Protein AF-A0A929IPX8-F1 (afdb_monomer)

Foldseek 3Di:
DDDDDPPDPPDPDDDDDDDDDPPPPPPDPDPDDPPVVVVVVVVVVVVVVVVVVVVVCVVPVDDDDPPPPDDPDDDPVNVVVVVVVVVVVVVVVVVVVVVVVVVVVVVVVVVVVVVVVVVVVVVVVLVVLQVVCVVVVHPPVPSDDDPDDPDDDDDDPPDPDDDPPPQPDFDPDDLVSLLVVLVVCVVVVVLSNSLSSLVVSCVVCVPDPCNVVSLVSNLVSCVVVVVNVVND

Structure (mmCIF, N/CA/C/O backbone):
data_AF-A0A929IPX8-F1
#
_entry.id   AF-A0A929IPX8-F1
#
loop_
_atom_site.group_PDB
_atom_site.id
_atom_site.type_symbol
_atom_site.label_atom_id
_atom_site.label_alt_id
_atom_site.label_comp_id
_atom_site.label_asym_id
_atom_site.label_entity_id
_atom_site.label_seq_id
_atom_site.pdbx_PDB_ins_code
_atom_site.Cartn_x
_atom_site.Cartn_y
_atom_site.Cartn_z
_atom_site.occupancy
_atom_site.B_iso_or_equiv
_atom_site.auth_seq_id
_atom_site.auth_comp_id
_atom_site.auth_asym_id
_atom_site.auth_atom_id
_atom_site.pdbx_PDB_model_num
ATOM 1 N N . MET A 1 1 ? -12.817 82.452 -45.393 1.00 44.03 1 MET A N 1
ATOM 2 C CA . MET A 1 1 ? -11.566 82.842 -44.709 1.00 44.03 1 MET A CA 1
ATOM 3 C C . MET A 1 1 ? -11.871 83.035 -43.237 1.00 44.03 1 MET A C 1
ATOM 5 O O . MET A 1 1 ? -12.809 83.765 -42.960 1.00 44.03 1 MET A O 1
ATOM 9 N N . ALA A 1 2 ? -11.134 82.382 -42.338 1.00 41.66 2 ALA A N 1
ATOM 10 C CA . ALA A 1 2 ? -10.665 82.928 -41.055 1.00 41.66 2 ALA A CA 1
ATOM 11 C C . ALA A 1 2 ? -10.245 81.761 -40.158 1.00 41.66 2 ALA A C 1
ATOM 13 O O . ALA A 1 2 ? -11.050 80.965 -39.687 1.00 41.66 2 ALA A O 1
ATOM 14 N N . GLN A 1 3 ? -8.935 81.656 -40.014 1.00 48.66 3 GLN A N 1
ATOM 15 C CA . GLN A 1 3 ? -8.186 80.557 -39.452 1.00 48.66 3 GLN A CA 1
ATOM 16 C C . GLN A 1 3 ? -7.651 80.951 -38.076 1.00 48.66 3 GLN A C 1
ATOM 18 O O . GLN A 1 3 ? -7.259 82.092 -37.854 1.00 48.66 3 GLN A O 1
ATOM 23 N N . SER A 1 4 ? -7.530 79.932 -37.227 1.00 52.03 4 SER A N 1
ATOM 24 C CA . SER A 1 4 ? -6.672 79.837 -36.041 1.00 52.03 4 SER A CA 1
ATOM 25 C C . SER A 1 4 ? -7.035 80.672 -34.815 1.00 52.03 4 SER A C 1
ATOM 27 O O . SER A 1 4 ? -7.139 81.888 -34.884 1.00 52.03 4 SER A O 1
ATOM 29 N N . ARG A 1 5 ? -7.110 79.994 -33.660 1.00 54.50 5 ARG A N 1
ATOM 30 C CA . ARG A 1 5 ? -6.759 80.538 -32.334 1.00 54.50 5 ARG A CA 1
ATOM 31 C C . ARG A 1 5 ? -6.611 79.424 -31.280 1.00 54.50 5 ARG A C 1
ATOM 33 O O . ARG A 1 5 ? -7.150 79.520 -30.190 1.00 54.50 5 ARG A O 1
ATOM 40 N N . ASN A 1 6 ? -5.850 78.365 -31.577 1.00 54.19 6 ASN A N 1
ATOM 41 C CA . ASN A 1 6 ? -5.604 77.271 -30.621 1.00 54.19 6 ASN A CA 1
ATOM 42 C C . ASN A 1 6 ? -4.116 77.136 -30.267 1.00 54.19 6 ASN A C 1
ATOM 44 O O . ASN A 1 6 ? -3.509 76.104 -30.529 1.00 54.19 6 ASN A O 1
ATOM 48 N N . VAL A 1 7 ? -3.514 78.173 -29.671 1.00 60.03 7 VAL A N 1
ATOM 49 C CA . VAL A 1 7 ? -2.163 78.085 -29.079 1.00 60.03 7 VAL A CA 1
ATOM 50 C C . VAL A 1 7 ? -2.048 78.999 -27.850 1.00 60.03 7 VAL A C 1
ATOM 52 O O . VAL A 1 7 ? -1.389 80.026 -27.912 1.00 60.03 7 VAL A O 1
ATOM 55 N N . THR A 1 8 ? -2.674 78.653 -26.720 1.00 59.78 8 THR A N 1
ATOM 56 C CA . THR A 1 8 ? -2.365 79.307 -25.419 1.00 59.78 8 THR A CA 1
ATOM 57 C C . THR A 1 8 ? -2.536 78.432 -24.170 1.00 59.78 8 THR A C 1
ATOM 59 O O . THR A 1 8 ? -2.039 78.806 -23.114 1.00 59.78 8 THR A O 1
ATOM 62 N N . TRP A 1 9 ? -3.128 77.235 -24.238 1.00 46.88 9 TRP A N 1
ATOM 63 C CA . TRP A 1 9 ? -3.350 76.417 -23.027 1.00 46.88 9 TRP A CA 1
ATOM 64 C C . TRP A 1 9 ? -2.104 75.681 -22.508 1.00 46.88 9 TRP A C 1
ATOM 66 O O . TRP A 1 9 ? -2.082 75.176 -21.386 1.00 46.88 9 TRP A O 1
ATOM 76 N N . ARG A 1 10 ? -1.009 75.686 -23.277 1.00 54.06 10 ARG A N 1
ATOM 77 C CA . ARG A 1 10 ? 0.316 75.275 -22.799 1.00 54.06 10 ARG A CA 1
ATOM 78 C C . ARG A 1 10 ? 0.889 76.385 -21.917 1.00 54.06 10 ARG A C 1
ATOM 80 O O . ARG A 1 10 ? 1.682 77.159 -22.441 1.00 54.06 10 ARG A O 1
ATOM 87 N N . ARG A 1 11 ? 0.526 76.460 -20.623 1.00 54.69 11 ARG A N 1
ATOM 88 C CA . ARG A 1 11 ? 1.456 76.928 -19.557 1.00 54.69 11 ARG A CA 1
ATOM 89 C C . ARG A 1 11 ? 0.969 76.995 -18.107 1.00 54.69 11 ARG A C 1
ATOM 91 O O . ARG A 1 11 ? 1.822 77.253 -17.267 1.00 54.69 11 ARG A O 1
ATOM 98 N N . LEU A 1 12 ? -0.298 76.756 -17.768 1.00 49.97 12 LEU A N 1
ATOM 99 C CA . LEU A 1 12 ? -0.808 77.266 -16.481 1.00 49.97 12 LEU A CA 1
ATOM 100 C C . LEU A 1 12 ? -1.221 76.278 -15.382 1.00 49.97 12 LEU A C 1
ATOM 102 O O . LEU A 1 12 ? -1.875 76.712 -14.450 1.00 49.97 12 LEU A O 1
ATOM 106 N N . LEU A 1 13 ? -0.785 75.016 -15.384 1.00 48.91 13 LEU A N 1
ATOM 107 C CA . LEU A 1 13 ? -0.869 74.200 -14.158 1.00 48.91 13 LEU A CA 1
ATOM 108 C C . LEU A 1 13 ? 0.259 73.159 -14.078 1.00 48.91 13 LEU A C 1
ATOM 110 O O . LEU A 1 13 ? 0.072 71.963 -14.269 1.00 48.91 13 LEU A O 1
ATOM 114 N N . LYS A 1 14 ? 1.472 73.637 -13.794 1.00 45.69 14 LYS A N 1
ATOM 115 C CA . LYS A 1 14 ? 2.451 72.863 -13.022 1.00 45.69 14 LYS A CA 1
ATOM 116 C C . LYS A 1 14 ? 2.307 73.340 -11.579 1.00 45.69 14 LYS A C 1
ATOM 118 O O . LYS A 1 14 ? 2.505 74.531 -11.387 1.00 45.69 14 LYS A O 1
ATOM 123 N N . MET A 1 15 ? 1.939 72.465 -10.639 1.00 49.72 15 MET A N 1
ATOM 124 C CA . MET A 1 15 ? 2.349 72.453 -9.215 1.00 49.72 15 MET A CA 1
ATOM 125 C C . MET A 1 15 ? 1.370 71.620 -8.358 1.00 49.72 15 MET A C 1
ATOM 127 O O . MET A 1 15 ? 0.406 72.145 -7.817 1.00 49.72 15 MET A O 1
ATOM 131 N N . ALA A 1 16 ? 1.650 70.324 -8.238 1.00 44.38 16 ALA A N 1
ATOM 132 C CA . ALA A 1 16 ? 1.381 69.432 -7.097 1.00 44.38 16 ALA A CA 1
ATOM 133 C C . ALA A 1 16 ? 1.997 68.088 -7.530 1.00 44.38 16 ALA A C 1
ATOM 135 O O . ALA A 1 16 ? 1.706 67.613 -8.619 1.00 44.38 16 ALA A O 1
ATOM 136 N N . GLY A 1 17 ? 2.975 67.480 -6.875 1.00 38.09 17 GLY A N 1
ATOM 137 C CA . GLY A 1 17 ? 3.130 67.301 -5.442 1.00 38.09 17 GLY A CA 1
ATOM 138 C C . GLY A 1 17 ? 3.280 65.792 -5.227 1.00 38.09 17 GLY A C 1
ATOM 139 O O . GLY A 1 17 ? 2.280 65.109 -5.110 1.00 38.09 17 GLY A O 1
ATOM 140 N N . ALA A 1 18 ? 4.530 65.325 -5.291 1.00 42.50 18 ALA A N 1
ATOM 141 C CA . ALA A 1 18 ? 5.119 64.127 -4.679 1.00 42.50 18 ALA A CA 1
ATOM 142 C C . ALA A 1 18 ? 4.410 62.742 -4.707 1.00 42.50 18 ALA A C 1
ATOM 144 O O . ALA A 1 18 ? 3.311 62.554 -4.211 1.00 42.50 18 ALA A O 1
ATOM 145 N N . AL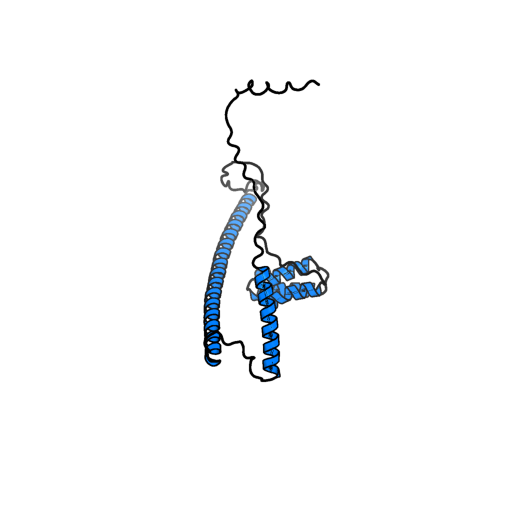A A 1 19 ? 5.230 61.750 -5.087 1.00 42.09 19 ALA A N 1
ATOM 146 C CA . ALA A 1 19 ? 5.320 60.401 -4.512 1.00 42.09 19 ALA A CA 1
ATOM 147 C C . ALA A 1 19 ? 4.242 59.349 -4.850 1.00 42.09 19 ALA A C 1
ATOM 149 O O . ALA A 1 19 ? 3.255 59.197 -4.148 1.00 42.09 19 ALA A O 1
ATOM 150 N N . MET A 1 20 ? 4.551 58.484 -5.823 1.00 47.97 20 MET A N 1
ATOM 151 C CA . MET A 1 20 ? 4.744 57.043 -5.574 1.00 47.97 20 MET A CA 1
ATOM 152 C C . MET A 1 20 ? 5.281 56.362 -6.838 1.00 47.97 20 MET A C 1
ATOM 154 O O . MET A 1 20 ? 4.681 56.427 -7.908 1.00 47.97 20 MET A O 1
ATOM 158 N N . LEU A 1 21 ? 6.435 55.710 -6.697 1.00 48.12 21 LEU A N 1
ATOM 159 C CA . LEU A 1 21 ? 6.998 54.769 -7.662 1.00 48.12 21 LEU A CA 1
ATOM 160 C C . LEU A 1 21 ? 6.045 53.572 -7.801 1.00 48.12 21 LEU A C 1
ATOM 162 O O . LEU A 1 21 ? 6.099 52.628 -7.018 1.00 48.12 21 LEU A O 1
ATOM 166 N N . GLY A 1 22 ? 5.159 53.623 -8.793 1.00 41.31 22 GLY A N 1
ATOM 167 C CA . GLY A 1 22 ? 4.362 52.478 -9.215 1.00 41.31 22 GLY A CA 1
ATOM 168 C C . GLY A 1 22 ? 5.239 51.494 -9.981 1.00 41.31 22 GLY A C 1
ATOM 169 O O . GLY A 1 22 ? 5.466 51.659 -11.180 1.00 41.31 22 GLY A O 1
ATOM 170 N N . VAL A 1 23 ? 5.742 50.471 -9.291 1.00 50.69 23 VAL A N 1
ATOM 171 C CA . VAL A 1 23 ? 6.338 49.286 -9.916 1.00 50.69 23 VAL A CA 1
ATOM 172 C C . VAL A 1 23 ? 5.246 48.616 -10.748 1.00 50.69 23 VAL A C 1
ATOM 174 O O . VAL A 1 23 ? 4.376 47.922 -10.23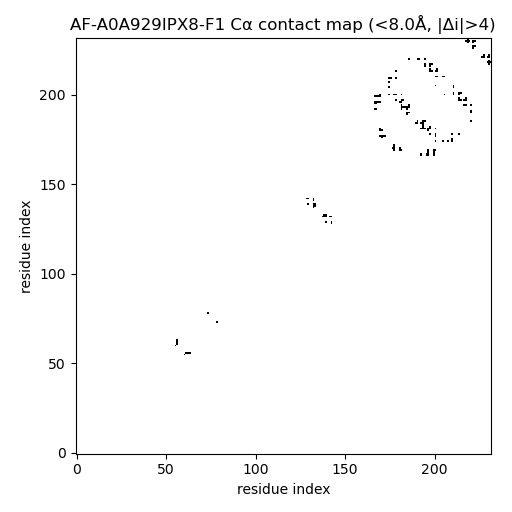3 1.00 50.69 23 VAL A O 1
ATOM 177 N N . THR A 1 24 ? 5.258 48.884 -12.051 1.00 49.56 24 THR A N 1
ATOM 178 C CA . THR A 1 24 ? 4.351 48.251 -13.007 1.00 49.56 24 THR A CA 1
ATOM 179 C C . THR A 1 24 ? 5.035 46.979 -13.494 1.00 49.56 24 THR A C 1
ATOM 181 O O . THR A 1 24 ? 5.748 46.991 -14.494 1.00 49.56 24 THR A O 1
ATOM 184 N N . ILE A 1 25 ? 4.881 45.880 -12.752 1.00 56.03 25 ILE A N 1
ATOM 185 C CA . ILE A 1 25 ? 5.242 44.551 -13.256 1.00 56.03 25 ILE A CA 1
ATOM 186 C C . ILE A 1 25 ? 4.119 44.131 -14.200 1.00 56.03 25 ILE A C 1
ATOM 188 O O . ILE A 1 25 ? 3.063 43.662 -13.779 1.00 56.03 25 ILE A O 1
ATOM 192 N N . LEU A 1 26 ? 4.339 44.340 -15.497 1.00 54.00 26 LEU A N 1
ATOM 193 C CA . LEU A 1 26 ? 3.531 43.718 -16.535 1.00 54.00 26 LEU A CA 1
ATOM 194 C C . LEU A 1 26 ? 3.913 42.233 -16.571 1.00 54.00 26 LEU A C 1
ATOM 196 O O . LEU A 1 26 ? 4.877 41.834 -17.224 1.00 54.00 26 LEU A O 1
ATOM 200 N N . MET A 1 27 ? 3.185 41.422 -15.804 1.00 59.38 27 MET A N 1
ATOM 201 C CA . MET A 1 27 ? 3.336 39.971 -15.761 1.00 59.38 27 MET A CA 1
ATOM 202 C C . MET A 1 27 ? 2.773 39.384 -17.059 1.00 59.38 27 MET A C 1
ATOM 204 O O . MET A 1 27 ? 1.632 38.938 -17.136 1.00 59.38 27 MET A O 1
ATOM 208 N N . THR A 1 28 ? 3.568 39.462 -18.126 1.00 56.31 28 THR A N 1
ATOM 209 C CA . THR A 1 28 ? 3.281 38.735 -19.364 1.00 56.31 28 THR A CA 1
ATOM 210 C C . THR A 1 28 ? 3.423 37.245 -19.070 1.00 56.31 28 THR A C 1
ATOM 212 O O . THR A 1 28 ? 4.509 36.766 -18.750 1.00 56.31 28 THR A O 1
ATOM 215 N N . ALA A 1 29 ? 2.308 36.516 -19.113 1.00 50.81 29 ALA A N 1
ATOM 216 C CA . ALA A 1 29 ? 2.309 35.063 -19.052 1.00 50.81 29 ALA A CA 1
ATOM 217 C C . ALA A 1 29 ? 3.051 34.541 -20.289 1.00 50.81 29 ALA A C 1
ATOM 219 O O . ALA A 1 29 ? 2.515 34.529 -21.397 1.00 50.81 29 ALA A O 1
ATOM 220 N N . GLN A 1 30 ? 4.320 34.181 -20.118 1.00 59.00 30 GLN A N 1
ATOM 221 C CA . GLN A 1 30 ? 5.073 33.499 -21.159 1.00 59.00 30 GLN A CA 1
ATOM 222 C C . GLN A 1 30 ? 4.536 32.062 -21.273 1.00 59.00 30 GLN A C 1
ATOM 224 O O . GLN A 1 30 ? 4.429 31.384 -20.248 1.00 59.00 30 GLN A O 1
ATOM 229 N N . PRO A 1 31 ? 4.190 31.571 -22.478 1.00 54.31 31 PRO A N 1
ATOM 230 C CA . PRO A 1 31 ? 3.873 30.164 -22.663 1.00 54.31 31 PRO A CA 1
ATOM 231 C C . PRO A 1 31 ? 5.135 29.346 -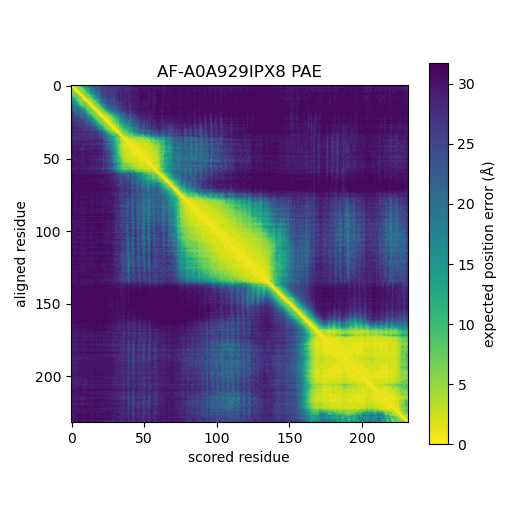22.372 1.00 54.31 31 PRO A C 1
ATOM 233 O O . PRO A 1 31 ? 6.179 29.552 -22.994 1.00 54.31 31 PRO A O 1
ATOM 236 N N . ALA A 1 32 ? 5.047 28.443 -21.397 1.00 49.88 32 ALA A N 1
ATOM 237 C CA . ALA A 1 32 ? 6.119 27.512 -21.080 1.00 49.88 32 ALA A CA 1
ATOM 238 C C . ALA A 1 32 ? 6.492 26.706 -22.344 1.00 49.88 32 ALA A C 1
ATOM 240 O O . ALA A 1 32 ? 5.597 26.190 -23.021 1.00 49.88 32 ALA A O 1
ATOM 241 N N . PRO A 1 33 ? 7.782 26.600 -22.712 1.00 50.31 33 PRO A N 1
ATOM 242 C CA . PRO A 1 33 ? 8.187 25.835 -23.881 1.00 50.31 33 PRO A CA 1
ATOM 243 C C . PRO A 1 33 ? 7.839 24.348 -23.716 1.00 50.31 33 PRO A C 1
ATOM 245 O O . PRO A 1 33 ? 8.461 23.626 -22.941 1.00 50.31 33 PRO A O 1
ATOM 248 N N . ALA A 1 34 ? 6.875 23.881 -24.510 1.00 54.56 34 ALA A N 1
ATOM 249 C CA . ALA A 1 34 ? 6.534 22.476 -24.730 1.00 54.56 34 ALA A CA 1
ATOM 250 C C . ALA A 1 34 ? 7.643 21.740 -25.518 1.00 54.56 34 ALA A C 1
ATOM 252 O O . ALA A 1 34 ? 7.423 21.219 -26.610 1.00 54.56 34 ALA A O 1
ATOM 253 N N . GLN A 1 35 ? 8.874 21.755 -25.005 1.00 52.75 35 GLN A N 1
ATOM 254 C CA . GLN A 1 35 ? 10.059 21.234 -25.697 1.00 52.75 35 GLN A CA 1
ATOM 255 C C . GLN A 1 35 ? 10.179 19.705 -25.676 1.00 52.75 35 GLN A C 1
ATOM 257 O O . GLN A 1 35 ? 10.984 19.153 -26.427 1.00 52.75 35 GLN A O 1
ATOM 262 N N . ASP A 1 36 ? 9.367 19.012 -24.880 1.00 53.62 36 ASP A N 1
ATOM 263 C CA . ASP A 1 36 ? 9.548 17.576 -24.658 1.00 53.62 36 ASP A CA 1
ATOM 264 C C . ASP A 1 36 ? 8.706 16.690 -25.596 1.00 53.62 36 ASP A C 1
ATOM 266 O O . ASP A 1 36 ? 9.162 15.657 -26.090 1.00 53.62 36 ASP A O 1
ATOM 270 N N . SER A 1 37 ? 7.510 17.146 -25.981 1.00 61.19 37 SER A N 1
ATOM 271 C CA . SER A 1 37 ? 6.615 16.394 -26.876 1.00 61.19 37 SER A CA 1
ATOM 272 C C . SER A 1 37 ? 7.203 16.210 -28.279 1.00 61.19 37 SER A C 1
ATOM 274 O O . SER A 1 37 ? 7.085 15.140 -28.873 1.00 61.19 37 SER A O 1
ATOM 276 N N . GLY A 1 38 ? 7.913 17.215 -28.799 1.00 74.25 38 GLY A N 1
ATOM 277 C CA . GLY A 1 38 ? 8.580 17.124 -30.100 1.00 74.25 38 GLY A CA 1
ATOM 278 C C . GLY A 1 38 ? 9.739 16.121 -30.121 1.00 74.25 38 GLY A C 1
ATOM 279 O O . GLY A 1 38 ? 9.991 15.498 -31.153 1.00 74.25 38 GLY A O 1
ATOM 280 N N . ASN A 1 39 ? 10.440 15.942 -28.998 1.00 73.75 39 ASN A N 1
ATOM 281 C CA . ASN A 1 39 ? 11.499 14.938 -28.880 1.00 73.75 39 ASN A CA 1
ATOM 282 C C . ASN A 1 39 ? 10.920 13.528 -28.759 1.00 73.75 39 ASN A C 1
ATOM 284 O O . ASN A 1 39 ? 11.383 12.634 -29.466 1.00 73.75 39 ASN A O 1
ATOM 288 N N . LEU A 1 40 ? 9.861 13.357 -27.966 1.00 72.31 40 LEU A N 1
ATOM 289 C CA . LEU A 1 40 ? 9.127 12.097 -27.843 1.00 72.31 40 LEU A CA 1
ATOM 290 C C . LEU A 1 40 ? 8.544 11.630 -29.179 1.00 72.31 40 LEU A C 1
ATOM 292 O O . LEU A 1 40 ? 8.702 10.467 -29.539 1.00 72.31 40 LEU A O 1
ATOM 296 N N . VAL A 1 41 ? 7.948 12.528 -29.967 1.00 81.44 41 VAL A N 1
ATOM 297 C CA . VAL A 1 41 ? 7.409 12.182 -31.294 1.00 81.44 41 VAL A CA 1
ATOM 298 C C . VAL A 1 41 ? 8.521 11.738 -32.249 1.00 81.44 41 VAL A C 1
ATOM 300 O O . VAL A 1 41 ? 8.392 10.702 -32.899 1.00 81.44 41 VAL A O 1
ATOM 303 N N . ARG A 1 42 ? 9.657 12.447 -32.279 1.00 83.94 42 ARG A N 1
ATOM 304 C CA . ARG A 1 42 ? 10.818 12.046 -33.096 1.00 83.94 42 ARG A CA 1
ATOM 305 C C . ARG A 1 42 ? 11.419 10.717 -32.645 1.00 83.94 42 ARG A C 1
ATOM 307 O O . ARG A 1 42 ? 11.882 9.933 -33.475 1.00 83.94 42 ARG A O 1
ATOM 314 N N . GLN A 1 43 ? 11.425 10.459 -31.341 1.00 76.50 43 GLN A N 1
ATOM 315 C CA . GLN A 1 43 ? 11.908 9.204 -30.778 1.00 76.50 43 GLN A CA 1
ATOM 316 C C . GLN A 1 43 ? 10.959 8.049 -31.107 1.00 76.50 43 GLN A C 1
ATOM 318 O O . GLN A 1 43 ? 11.425 6.983 -31.495 1.00 76.50 43 GLN A O 1
ATOM 323 N N . MET A 1 44 ? 9.646 8.269 -31.051 1.00 82.75 44 MET A N 1
ATOM 324 C CA . MET A 1 44 ? 8.627 7.295 -31.452 1.00 82.75 44 MET A CA 1
ATOM 325 C C . MET A 1 44 ? 8.705 6.962 -32.946 1.00 82.75 44 MET A C 1
ATOM 327 O O . MET A 1 44 ? 8.654 5.790 -33.317 1.00 82.75 44 MET A O 1
ATOM 331 N N . GLU A 1 45 ? 8.893 7.964 -33.811 1.00 84.50 45 GLU A N 1
ATOM 332 C CA . GLU A 1 45 ? 9.096 7.741 -35.249 1.00 84.50 45 GLU A CA 1
ATOM 333 C C . GLU A 1 45 ? 10.362 6.930 -35.526 1.00 84.50 45 GLU A C 1
ATOM 335 O O . GLU A 1 45 ? 10.346 6.013 -36.353 1.00 84.50 45 GLU A O 1
ATOM 340 N N . ARG A 1 46 ? 11.447 7.223 -34.799 1.00 83.19 46 ARG A N 1
ATOM 341 C CA . ARG A 1 46 ? 12.706 6.486 -34.918 1.00 83.19 46 ARG A CA 1
ATOM 342 C C . ARG A 1 46 ? 12.567 5.050 -34.417 1.00 83.19 46 ARG A C 1
ATOM 344 O O . ARG A 1 46 ? 12.903 4.135 -35.155 1.00 83.19 46 ARG A O 1
ATOM 351 N N . MET A 1 47 ? 11.969 4.840 -33.244 1.00 81.50 47 MET A N 1
ATOM 352 C CA . MET A 1 47 ? 11.721 3.500 -32.701 1.00 81.50 47 MET A CA 1
ATOM 353 C C . MET A 1 47 ? 10.837 2.664 -33.626 1.00 81.50 47 MET A C 1
ATOM 355 O O . MET A 1 47 ? 11.118 1.490 -33.839 1.00 81.50 47 MET A O 1
ATOM 359 N N . ARG A 1 48 ? 9.799 3.258 -34.229 1.00 86.06 48 ARG A N 1
ATOM 360 C CA . ARG A 1 48 ? 8.933 2.561 -35.191 1.00 86.06 48 ARG A CA 1
ATOM 361 C C . ARG A 1 48 ? 9.693 2.145 -36.451 1.00 86.06 48 ARG A C 1
ATOM 363 O O . ARG A 1 48 ? 9.467 1.048 -36.961 1.00 86.06 48 ARG A O 1
ATOM 370 N N . LYS A 1 49 ? 10.575 3.013 -36.952 1.00 83.69 49 LYS A N 1
ATOM 371 C CA . LYS A 1 49 ? 11.427 2.729 -38.112 1.00 83.69 49 LYS A CA 1
ATOM 372 C C . LYS A 1 49 ? 12.428 1.615 -37.797 1.00 83.69 49 LYS A C 1
ATOM 374 O O . LYS A 1 49 ? 12.504 0.649 -38.550 1.00 83.69 49 LYS A O 1
ATOM 379 N N . ASP A 1 50 ? 13.094 1.704 -36.651 1.00 79.62 50 ASP A N 1
ATOM 380 C CA . ASP A 1 50 ? 14.067 0.709 -36.199 1.00 79.62 50 ASP A CA 1
ATOM 381 C C . ASP A 1 50 ? 13.405 -0.663 -35.986 1.00 79.62 50 ASP A C 1
ATOM 383 O O . ASP A 1 50 ? 13.978 -1.688 -36.349 1.00 79.62 50 ASP A O 1
ATOM 387 N N . LEU A 1 51 ? 12.164 -0.703 -35.479 1.00 80.12 51 LEU A N 1
ATOM 388 C CA . LEU A 1 51 ? 11.403 -1.947 -35.318 1.00 80.12 51 LEU A CA 1
ATOM 389 C C . LEU A 1 51 ? 11.036 -2.583 -36.665 1.00 80.12 51 LEU A C 1
ATOM 391 O O . LEU A 1 51 ? 11.115 -3.802 -36.816 1.00 80.12 51 LEU A O 1
ATOM 395 N N . ALA A 1 52 ? 10.653 -1.766 -37.650 1.00 79.06 52 ALA A N 1
ATOM 396 C CA . ALA A 1 52 ? 10.351 -2.235 -39.000 1.00 79.06 52 ALA A CA 1
ATOM 397 C C . ALA A 1 52 ? 11.604 -2.796 -39.694 1.00 79.06 52 ALA A C 1
ATOM 399 O O . ALA A 1 52 ? 11.540 -3.828 -40.369 1.00 79.06 52 ALA A O 1
ATOM 400 N N . ASP A 1 53 ? 12.751 -2.155 -39.478 1.00 71.75 53 ASP A N 1
ATOM 401 C CA . ASP A 1 53 ? 14.030 -2.602 -40.019 1.00 71.75 53 ASP A CA 1
ATOM 402 C C . ASP A 1 53 ? 14.532 -3.870 -39.305 1.00 71.75 53 ASP A C 1
ATOM 404 O O . ASP A 1 53 ? 15.008 -4.791 -39.974 1.00 71.75 53 ASP A O 1
ATOM 408 N N . LEU A 1 54 ? 14.319 -4.006 -37.989 1.00 71.94 54 LEU A N 1
ATOM 409 C CA . LEU A 1 54 ? 14.603 -5.243 -37.249 1.00 71.94 54 LEU A CA 1
ATOM 410 C C . LEU A 1 54 ? 13.726 -6.406 -37.712 1.00 71.94 54 LEU A C 1
ATOM 412 O O . LEU A 1 54 ? 14.227 -7.512 -37.906 1.00 71.94 54 LEU A O 1
ATOM 416 N N . GLN A 1 55 ? 12.428 -6.169 -37.921 1.00 66.25 55 GLN A N 1
ATOM 417 C CA . GLN A 1 55 ? 11.530 -7.192 -38.457 1.00 66.25 55 GLN A CA 1
ATOM 418 C C . GLN A 1 55 ? 11.991 -7.631 -39.845 1.00 66.25 55 GLN A C 1
ATOM 420 O O . GLN A 1 55 ? 12.046 -8.823 -40.127 1.00 66.25 55 GLN A O 1
ATOM 425 N N . ARG A 1 56 ? 12.416 -6.695 -40.699 1.00 66.81 56 ARG A N 1
ATOM 426 C CA . ARG A 1 56 ? 12.960 -7.023 -42.020 1.00 66.81 56 ARG A CA 1
ATOM 427 C C . ARG A 1 56 ? 14.284 -7.791 -41.938 1.00 66.81 56 ARG A C 1
ATOM 429 O O . ARG A 1 56 ? 14.495 -8.695 -42.744 1.00 66.81 56 ARG A O 1
ATOM 436 N N . TYR A 1 57 ? 15.141 -7.463 -40.975 1.00 62.56 57 TYR A N 1
ATOM 437 C CA . TYR A 1 57 ? 16.423 -8.127 -40.738 1.00 62.56 57 TYR A CA 1
ATOM 438 C C . TYR A 1 57 ? 16.243 -9.570 -40.247 1.00 62.56 57 TYR A C 1
ATOM 440 O O . TYR A 1 57 ? 16.788 -10.495 -40.848 1.00 62.56 57 TYR A O 1
ATOM 448 N N . VAL A 1 58 ? 15.406 -9.773 -39.225 1.00 68.06 58 VAL A N 1
ATOM 449 C CA . VAL A 1 58 ? 15.117 -11.094 -38.643 1.00 68.06 58 VAL A CA 1
ATOM 450 C C . VAL A 1 58 ? 14.393 -12.000 -39.643 1.00 68.06 58 VAL A C 1
ATOM 452 O O . VAL A 1 58 ? 14.642 -13.201 -39.665 1.00 68.06 58 VAL A O 1
ATOM 455 N N . TYR A 1 59 ? 13.540 -11.440 -40.509 1.00 59.56 59 TYR A N 1
ATOM 456 C CA . TYR A 1 59 ? 12.739 -12.237 -41.445 1.00 59.56 59 TYR A CA 1
ATOM 457 C C . TYR A 1 59 ? 13.421 -12.527 -42.790 1.00 59.56 59 TYR A C 1
ATOM 459 O O . TYR A 1 59 ? 13.038 -13.479 -43.465 1.00 59.56 59 TYR A O 1
ATOM 467 N N . LYS A 1 60 ? 14.392 -11.711 -43.228 1.00 59.12 60 LYS A N 1
ATOM 468 C CA . LYS A 1 60 ? 15.036 -11.872 -44.550 1.00 59.12 60 LYS A CA 1
ATOM 469 C C . LYS A 1 60 ? 16.541 -12.133 -44.514 1.00 59.12 60 LYS A C 1
ATOM 471 O O . LYS A 1 60 ? 17.093 -12.404 -45.576 1.00 59.12 60 LYS A O 1
ATOM 476 N N . GLY A 1 61 ? 17.200 -12.054 -43.353 1.00 54.72 61 GLY A N 1
ATOM 477 C CA . GLY A 1 61 ? 18.622 -12.397 -43.206 1.00 54.72 61 GLY A CA 1
ATOM 478 C C . GLY A 1 61 ? 19.557 -11.661 -44.179 1.00 54.72 61 GLY A C 1
ATOM 479 O O . GLY A 1 61 ? 20.527 -12.245 -44.650 1.00 54.72 61 GLY A O 1
ATOM 480 N N . GLY A 1 62 ? 19.239 -10.412 -44.540 1.00 53.44 62 GLY A N 1
ATOM 481 C CA . GLY A 1 62 ? 19.920 -9.661 -45.601 1.00 53.44 62 GLY A CA 1
ATOM 482 C C . GLY A 1 62 ? 20.598 -8.376 -45.113 1.00 53.44 62 GLY A C 1
ATOM 483 O O . GLY A 1 62 ? 20.049 -7.665 -44.274 1.00 53.44 62 GLY A O 1
ATOM 484 N N . GLN A 1 63 ? 21.777 -8.105 -45.684 1.00 54.56 63 GLN A N 1
ATOM 485 C CA . GLN A 1 63 ? 22.727 -7.013 -45.410 1.00 54.56 63 GLN A CA 1
ATOM 486 C C . GLN A 1 63 ? 22.079 -5.627 -45.156 1.00 54.56 63 GLN A C 1
ATOM 488 O O . GLN A 1 63 ? 21.194 -5.228 -45.919 1.00 54.56 63 GLN A O 1
ATOM 493 N N . PRO A 1 64 ? 22.544 -4.854 -44.147 1.00 51.62 64 PRO A N 1
ATOM 494 C CA . PRO A 1 64 ? 22.031 -3.512 -43.862 1.00 51.62 64 PRO A CA 1
ATOM 495 C C . PRO A 1 64 ? 22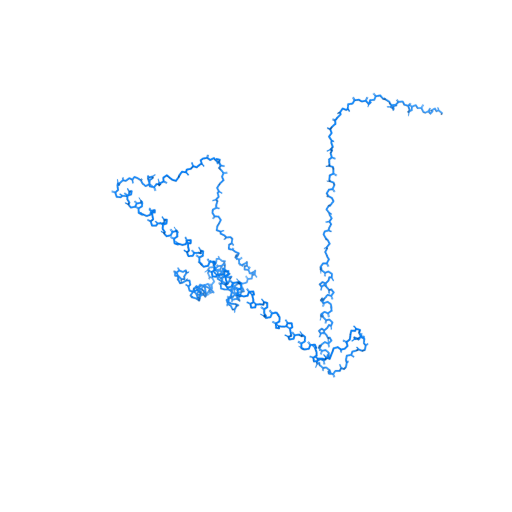.256 -2.530 -45.032 1.00 51.62 64 PRO A C 1
ATOM 497 O O . PRO A 1 64 ? 23.248 -2.654 -45.757 1.00 51.62 64 PRO A O 1
ATOM 500 N N . PRO A 1 65 ? 21.361 -1.539 -45.226 1.00 49.69 65 PRO A N 1
ATOM 501 C CA . PRO A 1 65 ? 21.491 -0.548 -46.290 1.00 49.69 65 PRO A CA 1
ATOM 502 C C . PRO A 1 65 ? 22.749 0.315 -46.103 1.00 49.69 65 PRO A C 1
ATOM 504 O O . PRO A 1 65 ? 23.045 0.788 -45.005 1.00 49.69 65 PRO A O 1
ATOM 507 N N . ALA A 1 66 ? 23.476 0.542 -47.200 1.00 52.78 66 ALA A N 1
ATOM 508 C CA . ALA A 1 66 ? 24.629 1.436 -47.252 1.00 52.78 66 ALA A CA 1
ATOM 509 C C . ALA A 1 66 ? 24.192 2.868 -46.893 1.00 52.78 66 ALA A C 1
ATOM 511 O O . ALA A 1 66 ? 23.497 3.529 -47.661 1.00 52.78 66 ALA A O 1
ATOM 512 N N . GLY A 1 67 ? 24.558 3.318 -45.692 1.00 52.31 67 GLY A N 1
ATOM 513 C CA . GLY A 1 67 ? 24.183 4.631 -45.160 1.00 52.31 67 GLY A CA 1
ATOM 514 C C . GLY A 1 67 ? 24.302 4.760 -43.639 1.00 52.31 67 GLY A C 1
ATOM 515 O O . GLY A 1 67 ? 24.370 5.874 -43.133 1.00 52.31 67 GLY A O 1
ATOM 516 N N . ALA A 1 68 ? 24.398 3.649 -42.904 1.00 50.22 68 ALA A N 1
ATOM 517 C CA . ALA A 1 68 ? 24.657 3.644 -41.462 1.00 50.22 68 ALA A CA 1
ATOM 518 C C . ALA A 1 68 ? 26.145 3.397 -41.146 1.00 50.22 68 ALA A C 1
ATOM 520 O O . ALA A 1 68 ? 26.493 2.461 -40.436 1.00 50.22 68 ALA A O 1
ATOM 521 N N . THR A 1 69 ? 27.041 4.218 -41.693 1.00 47.44 69 THR A N 1
ATOM 522 C CA . THR A 1 69 ? 28.457 4.229 -41.291 1.00 47.44 69 THR A CA 1
ATOM 523 C C . THR A 1 69 ? 28.949 5.663 -41.167 1.00 47.44 69 THR A C 1
ATOM 525 O O . THR A 1 69 ? 29.736 6.142 -41.980 1.00 47.44 69 THR A O 1
ATOM 528 N N . THR A 1 70 ? 28.500 6.343 -40.118 1.00 47.66 70 THR A N 1
ATOM 529 C CA . THR A 1 70 ? 29.265 7.452 -39.540 1.00 47.66 70 THR A CA 1
ATOM 530 C C . THR A 1 70 ? 29.302 7.242 -38.036 1.00 47.66 70 THR A C 1
ATOM 532 O O . THR A 1 70 ? 28.360 7.550 -37.315 1.00 47.66 70 THR A O 1
ATOM 535 N N . GLY A 1 71 ? 30.389 6.622 -37.594 1.00 44.66 71 GLY A N 1
ATOM 536 C CA . GLY A 1 71 ? 30.614 6.169 -36.228 1.00 44.66 71 GLY A CA 1
ATOM 537 C C . GLY A 1 71 ? 31.405 4.875 -36.308 1.00 44.66 71 GLY A C 1
ATOM 538 O O . GLY A 1 71 ? 30.928 3.921 -36.912 1.00 44.66 71 GLY A O 1
ATOM 539 N N . ALA A 1 72 ? 32.642 4.898 -35.816 1.00 46.41 72 ALA A N 1
ATOM 540 C CA . ALA A 1 72 ? 33.596 3.797 -35.879 1.00 46.41 72 ALA A CA 1
ATOM 541 C C . ALA A 1 72 ? 32.917 2.436 -35.655 1.00 46.41 72 ALA A C 1
ATOM 543 O O . ALA A 1 72 ? 32.163 2.274 -34.697 1.00 46.41 72 ALA A O 1
ATOM 544 N N . ALA A 1 73 ? 33.167 1.489 -36.561 1.00 44.88 73 ALA A N 1
ATOM 545 C CA . ALA A 1 73 ? 32.636 0.137 -36.483 1.00 44.88 73 ALA A CA 1
ATOM 546 C C . ALA A 1 73 ? 33.155 -0.550 -35.210 1.00 44.88 73 ALA A C 1
ATOM 548 O O . ALA A 1 73 ? 34.234 -1.136 -35.204 1.00 44.88 73 ALA A O 1
ATOM 549 N N . LEU A 1 74 ? 32.386 -0.449 -34.128 1.00 52.34 74 LEU A N 1
ATOM 550 C CA . LEU A 1 74 ? 32.456 -1.381 -33.014 1.00 52.34 74 LEU A CA 1
ATOM 551 C C . LEU A 1 74 ? 31.965 -2.723 -33.554 1.00 52.34 74 LEU A C 1
ATOM 553 O O . LEU A 1 74 ? 30.929 -2.790 -34.224 1.00 52.34 74 LEU A O 1
ATOM 557 N N . THR A 1 75 ? 32.735 -3.784 -33.340 1.00 56.38 75 THR A N 1
ATOM 558 C CA . THR A 1 75 ? 32.322 -5.111 -33.794 1.00 56.38 75 THR A CA 1
ATOM 559 C C . THR A 1 75 ? 31.023 -5.508 -33.070 1.00 56.38 75 THR A C 1
ATOM 561 O O . THR A 1 75 ? 30.795 -5.058 -31.945 1.00 56.38 75 THR A O 1
ATOM 564 N N . PRO A 1 76 ? 30.144 -6.350 -33.650 1.00 60.59 76 PRO A N 1
ATOM 565 C CA . PRO A 1 76 ? 28.920 -6.797 -32.970 1.00 60.59 76 PRO A CA 1
ATOM 566 C C . PRO A 1 76 ? 29.177 -7.397 -31.573 1.00 60.59 76 PRO A C 1
ATOM 568 O O . PRO A 1 76 ? 28.326 -7.317 -30.692 1.00 60.59 76 PRO A O 1
ATOM 571 N N . SER A 1 77 ? 30.369 -7.960 -31.353 1.00 60.16 77 SER A N 1
ATOM 572 C CA . SER A 1 77 ? 30.838 -8.474 -30.063 1.00 60.16 77 SER A CA 1
ATOM 573 C C . SER A 1 77 ? 31.126 -7.374 -29.028 1.00 60.16 77 SER A C 1
ATOM 575 O O . SER A 1 77 ? 30.874 -7.576 -27.838 1.00 60.16 77 SER A O 1
ATOM 577 N N . ASP A 1 78 ? 31.587 -6.198 -29.460 1.00 69.69 78 ASP A N 1
ATOM 578 C CA . ASP A 1 78 ? 31.851 -5.049 -28.584 1.00 69.69 78 ASP A CA 1
ATOM 579 C C . ASP A 1 78 ? 30.544 -4.394 -28.102 1.00 69.69 78 ASP A C 1
ATOM 581 O O . ASP A 1 78 ? 30.442 -4.006 -26.938 1.00 69.69 78 ASP A O 1
ATOM 585 N N . ASP A 1 79 ? 29.508 -4.340 -28.951 1.00 77.12 79 ASP A N 1
ATOM 586 C CA . ASP A 1 79 ? 28.173 -3.824 -28.589 1.00 77.12 79 ASP A CA 1
ATOM 587 C C . ASP A 1 79 ? 27.475 -4.717 -27.548 1.00 77.12 79 ASP A C 1
ATOM 589 O O . ASP A 1 79 ? 26.928 -4.228 -26.557 1.00 77.12 79 ASP A O 1
ATOM 593 N N . VAL A 1 80 ? 27.550 -6.043 -27.711 1.00 80.19 80 VAL A N 1
ATOM 594 C CA . VAL A 1 80 ? 27.009 -6.997 -26.726 1.00 80.19 80 VAL A CA 1
ATOM 595 C C . VAL A 1 80 ? 27.724 -6.859 -25.378 1.00 80.19 80 VAL A C 1
ATOM 597 O O . VAL A 1 80 ? 27.073 -6.848 -24.331 1.00 80.19 80 VAL A O 1
ATOM 600 N N . THR A 1 81 ? 29.047 -6.687 -25.393 1.00 83.12 81 THR A N 1
ATOM 601 C CA . THR A 1 81 ? 29.845 -6.510 -24.170 1.00 83.12 81 THR A CA 1
ATOM 602 C C . THR A 1 81 ? 29.516 -5.186 -23.474 1.00 83.12 81 THR A C 1
ATOM 604 O O . THR A 1 81 ? 29.294 -5.169 -22.264 1.00 83.12 81 THR A O 1
ATOM 607 N N . ALA A 1 82 ? 29.383 -4.087 -24.224 1.00 85.50 82 ALA A N 1
ATOM 608 C CA . ALA A 1 82 ? 28.991 -2.786 -23.683 1.00 85.50 82 ALA A CA 1
ATOM 609 C C . ALA A 1 82 ? 27.580 -2.804 -23.066 1.00 85.50 82 ALA A C 1
ATOM 611 O O . ALA A 1 82 ? 27.363 -2.247 -21.989 1.00 85.50 82 ALA A O 1
ATOM 612 N N . ARG A 1 83 ? 26.618 -3.493 -23.695 1.00 84.88 83 ARG A N 1
ATOM 613 C CA . ARG A 1 83 ? 25.258 -3.659 -23.151 1.00 84.88 83 ARG A CA 1
ATOM 614 C C . ARG A 1 83 ? 25.238 -4.483 -21.872 1.00 84.88 83 ARG A C 1
ATOM 616 O O . ARG A 1 83 ? 24.534 -4.119 -20.933 1.00 84.88 83 ARG A O 1
ATOM 623 N N . MET A 1 84 ? 26.018 -5.561 -21.814 1.00 82.62 84 MET A N 1
ATOM 624 C CA . MET A 1 84 ? 26.124 -6.375 -20.604 1.00 82.62 84 MET A CA 1
ATOM 625 C C . MET A 1 84 ? 26.779 -5.586 -19.464 1.00 82.62 84 MET A C 1
ATOM 627 O O . MET A 1 84 ? 26.317 -5.656 -18.327 1.00 82.62 84 MET A O 1
ATOM 631 N N . GLN A 1 85 ? 27.772 -4.747 -19.774 1.00 85.75 85 GLN A N 1
ATOM 632 C CA . GLN A 1 85 ? 28.374 -3.828 -18.808 1.00 85.75 85 GLN A CA 1
ATOM 633 C C . GLN A 1 85 ? 27.335 -2.844 -18.244 1.00 85.75 85 GLN A C 1
ATOM 635 O O . GLN A 1 85 ? 27.227 -2.688 -17.030 1.00 85.75 85 GLN A O 1
ATOM 640 N N . LEU A 1 86 ? 26.517 -2.238 -19.112 1.00 88.38 86 LEU A N 1
ATOM 641 C CA . LEU A 1 86 ? 25.434 -1.338 -18.702 1.00 88.38 86 LEU A CA 1
ATOM 642 C C . LEU A 1 86 ? 24.364 -2.054 -17.868 1.00 88.38 86 LEU A C 1
ATOM 644 O O . LEU A 1 86 ? 23.834 -1.479 -16.918 1.00 88.38 86 LEU A O 1
ATOM 648 N N . GLN A 1 87 ? 24.054 -3.312 -18.190 1.00 88.75 87 GLN A N 1
ATOM 649 C CA . GLN A 1 87 ? 23.126 -4.125 -17.408 1.00 88.75 87 GLN A CA 1
ATOM 650 C C . GLN A 1 87 ? 23.671 -4.405 -16.004 1.00 88.75 87 GLN A C 1
ATOM 652 O O . GLN A 1 87 ? 22.928 -4.275 -15.033 1.00 88.75 87 GLN A O 1
ATOM 657 N N . ILE A 1 88 ? 24.961 -4.732 -15.882 1.00 91.56 88 ILE A N 1
ATOM 658 C CA . ILE A 1 88 ? 25.615 -4.945 -14.585 1.00 91.56 88 ILE A CA 1
ATOM 659 C C . ILE A 1 88 ? 25.585 -3.657 -13.759 1.00 91.56 88 ILE A C 1
ATOM 661 O O . ILE A 1 88 ? 25.194 -3.704 -12.594 1.00 91.56 88 ILE A O 1
ATOM 665 N N . THR A 1 89 ? 25.913 -2.505 -14.352 1.00 91.56 89 THR A N 1
ATOM 666 C CA . THR A 1 89 ? 25.831 -1.209 -13.659 1.00 91.56 89 THR A CA 1
ATOM 667 C C . THR A 1 89 ? 24.410 -0.921 -13.175 1.00 91.56 89 THR A C 1
ATOM 669 O O . THR A 1 89 ? 24.218 -0.578 -12.011 1.00 91.56 89 THR A O 1
ATOM 672 N N . ARG A 1 90 ? 23.395 -1.164 -14.013 1.00 91.38 90 ARG A N 1
ATOM 673 C CA . ARG A 1 90 ? 21.988 -0.979 -13.631 1.00 91.38 90 ARG A CA 1
ATOM 674 C C . ARG A 1 90 ? 21.558 -1.923 -12.506 1.00 91.38 90 ARG A C 1
ATOM 676 O O . ARG A 1 90 ? 20.851 -1.505 -11.596 1.00 91.38 90 ARG A O 1
ATOM 683 N N . MET A 1 91 ? 21.991 -3.184 -12.536 1.00 89.06 91 MET A N 1
ATOM 684 C CA . MET A 1 91 ? 21.709 -4.137 -11.457 1.00 89.06 91 MET A CA 1
ATOM 685 C C . MET A 1 91 ? 22.389 -3.728 -10.146 1.00 89.06 91 MET A C 1
ATOM 687 O O . MET A 1 91 ? 21.788 -3.849 -9.083 1.00 89.06 91 MET A O 1
ATOM 691 N N . GLN A 1 92 ? 23.616 -3.209 -10.206 1.00 90.69 92 GLN A N 1
ATOM 692 C CA . GLN A 1 92 ? 24.333 -2.705 -9.033 1.00 90.69 92 GLN A CA 1
ATOM 693 C C . GLN A 1 92 ? 23.651 -1.468 -8.431 1.00 90.69 92 GLN A C 1
ATOM 695 O O . GLN A 1 92 ? 23.502 -1.381 -7.211 1.00 90.69 92 GLN A O 1
ATOM 700 N N . GLU A 1 93 ? 23.184 -0.542 -9.271 1.00 92.88 93 GLU A N 1
ATOM 701 C CA . GLU A 1 93 ? 22.384 0.612 -8.842 1.00 92.88 93 GLU A CA 1
ATOM 702 C C . GLU A 1 93 ? 21.059 0.173 -8.217 1.00 92.88 93 GLU A C 1
ATOM 704 O O . GLU A 1 93 ? 20.687 0.658 -7.147 1.00 92.88 93 GLU A O 1
ATOM 709 N N . GLN A 1 94 ? 20.387 -0.806 -8.825 1.00 89.75 94 GLN A N 1
ATOM 710 C CA . GLN A 1 94 ? 19.155 -1.365 -8.288 1.00 89.75 94 GLN A CA 1
ATOM 711 C C . GLN A 1 94 ? 19.384 -2.011 -6.917 1.00 89.75 94 GLN A C 1
ATOM 713 O O . GLN A 1 94 ? 18.629 -1.717 -5.995 1.00 89.75 94 GLN A O 1
ATOM 718 N N . LEU A 1 95 ? 20.436 -2.815 -6.733 1.00 93.25 95 LEU A N 1
ATOM 719 C CA . LEU A 1 95 ? 20.766 -3.414 -5.433 1.00 93.25 95 LEU A CA 1
ATOM 720 C C . LEU A 1 95 ? 21.055 -2.356 -4.365 1.00 93.25 95 LEU A C 1
ATOM 722 O O . LEU A 1 95 ? 20.572 -2.472 -3.240 1.00 93.25 95 LEU A O 1
ATOM 726 N N . ARG A 1 96 ? 21.782 -1.291 -4.721 1.00 88.88 96 ARG A N 1
ATOM 727 C CA . ARG A 1 96 ? 22.026 -0.168 -3.808 1.00 88.88 96 ARG A CA 1
ATOM 728 C C . ARG A 1 96 ? 20.719 0.536 -3.427 1.00 88.88 96 ARG A C 1
ATOM 730 O O . ARG A 1 96 ? 20.536 0.866 -2.261 1.00 88.88 96 ARG A O 1
ATOM 737 N N . SER A 1 97 ? 19.801 0.716 -4.378 1.00 89.06 97 SER A N 1
ATOM 738 C CA . SER A 1 97 ? 18.485 1.311 -4.109 1.00 89.06 97 SER A CA 1
ATOM 739 C C . SER A 1 97 ? 17.573 0.405 -3.274 1.00 89.06 97 SER A C 1
ATOM 741 O O . SER A 1 97 ? 16.832 0.892 -2.425 1.00 89.06 97 SER A O 1
ATOM 743 N N . MET A 1 98 ? 17.642 -0.913 -3.485 1.00 85.62 98 MET A N 1
ATOM 744 C CA . MET A 1 98 ? 16.851 -1.887 -2.737 1.00 85.62 98 MET A CA 1
ATOM 745 C C . MET A 1 98 ? 17.305 -1.961 -1.288 1.00 85.62 98 MET A C 1
ATOM 747 O O . MET A 1 98 ? 16.452 -1.965 -0.409 1.00 85.62 98 MET A O 1
ATOM 751 N N . ASN A 1 99 ? 18.617 -1.955 -1.041 1.00 87.94 99 ASN A N 1
ATOM 752 C CA . ASN A 1 99 ? 19.138 -1.846 0.318 1.00 87.94 99 ASN A CA 1
ATOM 753 C C . ASN A 1 99 ? 18.648 -0.551 0.972 1.00 87.94 99 ASN A C 1
ATOM 755 O O . ASN A 1 99 ? 17.983 -0.636 1.998 1.00 87.94 99 ASN A O 1
ATOM 759 N N . GLY A 1 100 ? 18.778 0.598 0.292 1.00 92.00 100 GLY A N 1
ATOM 760 C CA . GLY A 1 100 ? 18.277 1.883 0.802 1.00 92.00 100 GLY A CA 1
ATOM 761 C C . GLY A 1 100 ? 16.809 1.842 1.245 1.00 92.00 100 GLY A C 1
ATOM 762 O O . GLY A 1 100 ? 16.470 2.283 2.341 1.00 92.00 100 GLY A O 1
ATOM 763 N N . ARG A 1 101 ? 15.936 1.247 0.422 1.00 87.81 101 ARG A N 1
ATOM 764 C CA . ARG A 1 101 ? 14.516 1.044 0.766 1.00 87.81 101 ARG A CA 1
ATOM 765 C C . ARG A 1 101 ? 14.329 0.081 1.940 1.00 87.81 101 ARG A C 1
ATOM 767 O O . ARG A 1 101 ? 13.442 0.282 2.760 1.00 87.81 101 ARG A O 1
ATOM 774 N N . VAL A 1 102 ? 15.142 -0.968 2.030 1.00 93.12 102 VAL A N 1
ATOM 775 C CA . VAL A 1 102 ? 15.116 -1.929 3.141 1.00 93.12 102 VAL A CA 1
ATOM 776 C C . VAL A 1 102 ? 15.550 -1.270 4.454 1.00 93.12 102 VAL A C 1
ATOM 778 O O . VAL A 1 102 ? 14.961 -1.561 5.494 1.00 93.12 102 VAL A O 1
ATOM 781 N N . GLU A 1 103 ? 16.530 -0.366 4.433 1.00 90.25 103 GLU A N 1
ATOM 782 C CA . GLU A 1 103 ? 16.913 0.422 5.610 1.00 90.25 103 GLU A CA 1
ATOM 783 C C . GLU A 1 103 ? 15.820 1.422 6.020 1.00 90.25 103 GLU A C 1
ATOM 785 O O . GLU A 1 103 ? 15.521 1.548 7.207 1.00 90.25 103 GLU A O 1
ATOM 790 N N . GLU A 1 104 ? 15.170 2.078 5.057 1.00 85.44 104 GLU A N 1
ATOM 791 C CA . GLU A 1 104 ? 14.050 2.994 5.310 1.00 85.44 104 GLU A CA 1
ATOM 792 C C . GLU A 1 104 ? 12.849 2.274 5.937 1.00 85.44 104 GLU A C 1
ATOM 794 O O . GLU A 1 104 ? 12.298 2.732 6.939 1.00 85.44 104 GLU A O 1
ATOM 799 N N . VAL A 1 105 ? 12.485 1.104 5.405 1.00 90.06 105 VAL A N 1
ATOM 800 C CA . VAL A 1 105 ? 11.401 0.279 5.955 1.00 90.06 105 VAL A CA 1
ATOM 801 C C . VAL A 1 105 ? 11.739 -0.203 7.364 1.00 90.06 105 VAL A C 1
ATOM 803 O O . VAL A 1 105 ? 10.896 -0.109 8.254 1.00 90.06 105 VAL A O 1
ATOM 806 N N . GLN A 1 106 ? 12.966 -0.678 7.599 1.00 85.75 106 GLN A N 1
ATOM 807 C CA . GLN A 1 106 ? 13.399 -1.084 8.941 1.00 85.75 106 GLN A CA 1
ATOM 808 C C . GLN A 1 106 ? 13.335 0.080 9.933 1.00 85.75 106 GLN A C 1
ATOM 810 O O . GLN A 1 106 ? 12.834 -0.093 11.042 1.00 85.75 106 GLN A O 1
ATOM 815 N N . HIS A 1 107 ? 13.776 1.274 9.529 1.00 94.88 107 HIS A N 1
ATOM 816 C CA . HIS A 1 107 ? 13.675 2.460 10.372 1.00 94.88 107 HIS A CA 1
ATOM 817 C C . HIS A 1 107 ? 12.216 2.834 10.661 1.00 94.88 107 HIS A C 1
ATOM 819 O O . HIS A 1 107 ? 11.862 3.096 11.811 1.00 94.88 107 HIS A O 1
ATOM 825 N N . GLY A 1 108 ? 11.355 2.799 9.641 1.00 92.88 108 GLY A N 1
ATOM 826 C CA . GLY A 1 108 ? 9.923 3.045 9.787 1.00 92.88 108 GLY A CA 1
ATOM 827 C C . GLY A 1 108 ? 9.260 2.089 10.779 1.00 92.88 108 GLY A C 1
ATOM 828 O O . GLY A 1 108 ? 8.463 2.531 11.606 1.00 92.88 108 GLY A O 1
ATOM 829 N N . ILE A 1 109 ? 9.639 0.805 10.760 1.00 92.56 109 ILE A N 1
ATOM 830 C CA . ILE A 1 109 ? 9.175 -0.190 11.738 1.00 92.56 109 ILE A CA 1
ATOM 831 C C . ILE A 1 109 ? 9.607 0.205 13.153 1.00 92.56 109 ILE A C 1
ATOM 833 O O . ILE A 1 109 ? 8.756 0.290 14.034 1.00 92.56 109 ILE A O 1
ATOM 837 N N . SER A 1 110 ? 10.885 0.531 13.368 1.00 88.69 110 SER A N 1
ATOM 838 C CA . SER A 1 110 ? 11.374 0.933 14.695 1.00 88.69 110 SER A CA 1
ATOM 839 C C . SER A 1 110 ? 10.669 2.183 15.233 1.00 88.69 110 SER A C 1
ATOM 841 O O . SER A 1 110 ? 10.371 2.273 16.423 1.00 88.69 110 SER A O 1
ATOM 843 N N . VAL A 1 111 ? 10.374 3.157 14.368 1.00 93.88 111 VAL A N 1
ATOM 844 C CA . VAL A 1 111 ? 9.638 4.370 14.759 1.00 93.88 111 VAL A CA 1
ATOM 845 C C . VAL A 1 111 ? 8.183 4.047 15.101 1.00 93.88 111 VAL A C 1
ATOM 847 O O . VAL A 1 111 ? 7.642 4.590 16.067 1.00 93.88 111 VAL A O 1
ATOM 850 N N . LEU A 1 112 ? 7.544 3.162 14.334 1.00 94.94 112 LEU A N 1
ATOM 851 C CA . LEU A 1 112 ? 6.168 2.748 14.586 1.00 94.94 112 LEU A CA 1
ATOM 852 C C . LEU A 1 112 ? 6.045 1.989 15.912 1.00 94.94 112 LEU A C 1
ATOM 854 O O . LEU A 1 112 ? 5.144 2.295 16.687 1.00 94.94 112 LEU A O 1
ATOM 858 N N . GLU A 1 113 ? 6.963 1.064 16.196 1.00 92.31 113 GLU A N 1
ATOM 859 C CA . GLU A 1 113 ? 7.026 0.338 17.472 1.00 92.31 113 GLU A CA 1
ATOM 860 C C . GLU A 1 113 ? 7.129 1.312 18.650 1.00 92.31 113 GLU A C 1
ATOM 862 O O . GLU A 1 113 ? 6.274 1.306 19.532 1.00 92.31 113 GLU A O 1
ATOM 867 N N . GLN A 1 114 ? 8.066 2.265 18.596 1.00 93.25 114 GLN A N 1
ATOM 868 C CA . GLN A 1 114 ? 8.198 3.285 19.642 1.00 93.25 114 GLN A CA 1
ATOM 869 C C . GLN A 1 114 ? 6.948 4.161 19.803 1.00 93.25 114 GLN A C 1
ATOM 871 O O . GLN A 1 114 ? 6.703 4.719 20.875 1.00 93.25 114 GLN A O 1
ATOM 876 N N . ARG A 1 115 ? 6.185 4.383 18.730 1.00 94.19 115 ARG A N 1
ATOM 877 C CA . ARG A 1 115 ? 4.933 5.143 18.806 1.00 94.19 115 ARG A CA 1
ATOM 878 C C . ARG A 1 115 ? 3.830 4.322 19.469 1.00 94.19 115 ARG A C 1
ATOM 880 O O . ARG A 1 115 ? 3.069 4.884 20.252 1.00 94.19 115 ARG A O 1
ATOM 887 N N . LEU A 1 116 ? 3.753 3.029 19.161 1.00 92.75 116 LEU A N 1
ATOM 888 C CA . LEU A 1 116 ? 2.802 2.109 19.779 1.00 92.75 116 LEU A CA 1
ATOM 889 C C . LEU A 1 116 ? 3.083 1.938 21.272 1.00 92.75 116 LEU A C 1
ATOM 891 O O . LEU A 1 116 ? 2.140 2.011 22.050 1.00 92.75 116 LEU A O 1
ATOM 895 N N . ASP A 1 117 ? 4.351 1.820 21.672 1.00 94.25 117 ASP A N 1
ATOM 896 C CA . ASP A 1 117 ? 4.732 1.723 23.086 1.00 94.25 117 ASP A CA 1
ATOM 897 C C . ASP A 1 117 ? 4.271 2.955 23.876 1.00 94.25 117 ASP A C 1
ATOM 899 O O . ASP A 1 117 ? 3.590 2.826 24.890 1.00 94.25 117 ASP A O 1
ATOM 903 N N . ARG A 1 118 ? 4.539 4.165 23.360 1.00 95.44 118 ARG A N 1
ATOM 904 C CA . ARG A 1 118 ? 4.086 5.416 23.998 1.00 95.44 118 ARG A CA 1
ATOM 905 C C . ARG A 1 118 ? 2.567 5.532 24.069 1.00 95.44 118 ARG A C 1
ATOM 907 O O . ARG A 1 118 ? 2.036 6.073 25.031 1.00 95.44 118 ARG A O 1
ATOM 914 N N . MET A 1 119 ? 1.863 5.071 23.037 1.00 94.56 119 MET A N 1
ATOM 915 C CA . MET A 1 119 ? 0.402 5.087 23.031 1.00 94.56 119 MET A CA 1
ATOM 916 C C . MET A 1 119 ? -0.168 4.074 24.029 1.00 94.56 119 MET A C 1
ATOM 918 O O . MET A 1 119 ? -1.152 4.387 24.691 1.00 94.56 119 MET A O 1
ATOM 922 N N . SER A 1 120 ? 0.440 2.890 24.150 1.00 90.81 120 SER A N 1
ATOM 923 C CA . SER A 1 120 ? 0.063 1.904 25.170 1.00 90.81 120 SER A CA 1
ATOM 924 C C . SER A 1 120 ? 0.238 2.494 26.563 1.00 90.81 120 SER A C 1
ATOM 926 O O . SER A 1 120 ? -0.692 2.449 27.358 1.00 90.81 120 SER A O 1
ATOM 928 N N . GLU A 1 121 ? 1.382 3.134 26.819 1.00 94.06 121 GLU A N 1
ATOM 929 C CA . GLU A 1 121 ? 1.676 3.780 28.100 1.00 94.06 121 GLU A CA 1
ATOM 930 C C . GLU A 1 121 ? 0.683 4.910 28.427 1.00 94.06 121 GLU A C 1
ATOM 932 O O . GLU A 1 121 ? 0.188 4.987 29.551 1.00 94.06 121 GLU A O 1
ATOM 937 N N . ASP A 1 122 ? 0.322 5.752 27.450 1.00 94.50 122 ASP A N 1
ATOM 938 C CA . ASP A 1 122 ? -0.702 6.792 27.636 1.00 94.50 122 ASP A CA 1
ATOM 939 C C . ASP A 1 122 ? -2.076 6.190 27.962 1.00 94.50 122 ASP A C 1
ATOM 941 O O . ASP A 1 122 ? -2.749 6.623 28.900 1.00 94.50 122 ASP A O 1
ATOM 945 N N . VAL A 1 123 ? -2.492 5.164 27.215 1.00 94.00 123 VAL A N 1
ATOM 946 C CA . VAL A 1 123 ? -3.783 4.498 27.425 1.00 94.00 123 VAL A CA 1
ATOM 947 C C . VAL A 1 123 ? -3.828 3.820 28.792 1.00 94.00 123 VAL A C 1
ATOM 949 O O . VAL A 1 123 ? -4.823 3.970 29.500 1.00 94.00 123 VAL A O 1
ATOM 952 N N . GLU A 1 124 ? -2.762 3.127 29.189 1.00 94.56 124 GLU A N 1
ATOM 953 C CA . GLU A 1 124 ? -2.632 2.510 30.511 1.00 94.56 124 GLU A CA 1
ATOM 954 C C . GLU A 1 124 ? -2.677 3.569 31.619 1.00 94.56 124 GLU A C 1
ATOM 956 O O . GLU A 1 124 ? -3.439 3.428 32.576 1.00 94.56 124 GLU A O 1
ATOM 961 N N . GLY A 1 125 ? -1.950 4.678 31.461 1.00 94.06 125 GLY A N 1
ATOM 962 C CA . GLY A 1 125 ? -1.961 5.784 32.418 1.00 94.06 125 GLY A CA 1
ATOM 963 C C . GLY A 1 125 ? -3.345 6.420 32.574 1.00 94.06 125 GLY A C 1
ATOM 964 O O . GLY A 1 125 ? -3.799 6.682 33.691 1.00 94.06 125 GLY A O 1
ATOM 965 N N . ARG A 1 126 ? -4.058 6.626 31.464 1.00 91.06 126 ARG A N 1
ATOM 966 C CA . ARG A 1 126 ? -5.419 7.180 31.477 1.00 91.06 126 ARG A CA 1
ATOM 967 C C . ARG A 1 126 ? -6.437 6.202 32.045 1.00 91.06 126 ARG A C 1
ATOM 969 O O . ARG A 1 126 ? -7.334 6.635 32.765 1.00 91.06 126 ARG A O 1
ATOM 976 N N . LEU A 1 127 ? -6.308 4.909 31.753 1.00 92.94 127 LEU A N 1
ATOM 977 C CA . LEU A 1 127 ? -7.180 3.884 32.317 1.00 92.94 127 LEU A CA 1
ATOM 978 C C . LEU A 1 127 ? -7.026 3.827 33.839 1.00 92.94 127 LEU A C 1
ATOM 980 O O . LEU A 1 127 ? -8.027 3.923 34.543 1.00 92.94 127 LEU A O 1
ATOM 984 N N . LEU A 1 128 ? -5.787 3.800 34.340 1.00 92.12 128 LEU A N 1
ATOM 985 C CA . LEU A 1 128 ? -5.501 3.847 35.777 1.00 92.12 128 LEU A CA 1
ATOM 986 C C . LEU A 1 128 ? -6.086 5.104 36.439 1.00 92.12 128 LEU A C 1
ATOM 988 O O . LEU A 1 128 ? -6.657 5.028 37.526 1.00 92.12 128 LEU A O 1
ATOM 992 N N . ALA A 1 129 ? -5.996 6.263 35.778 1.00 87.62 129 ALA A N 1
ATOM 993 C CA . ALA A 1 129 ? -6.587 7.504 36.280 1.00 87.62 129 ALA A CA 1
ATOM 994 C C . ALA A 1 129 ? -8.127 7.454 36.338 1.00 87.62 129 ALA A C 1
ATOM 996 O O . ALA A 1 129 ? -8.728 7.971 37.282 1.00 87.62 129 ALA A O 1
ATOM 997 N N . ILE A 1 130 ? -8.776 6.825 35.352 1.00 88.69 130 ILE A N 1
ATOM 998 C CA . ILE A 1 130 ? -10.235 6.635 35.333 1.00 88.69 130 ILE A CA 1
ATOM 999 C C . ILE A 1 130 ? -10.663 5.641 36.417 1.00 88.69 130 ILE A C 1
ATOM 1001 O O . ILE A 1 130 ? -11.657 5.885 37.100 1.00 88.69 130 ILE A O 1
ATOM 1005 N N . GLU A 1 131 ? -9.918 4.552 36.601 1.00 88.31 131 GLU A N 1
ATOM 1006 C CA . GLU A 1 131 ? -10.170 3.563 37.653 1.00 88.31 131 GLU A CA 1
ATOM 1007 C C . GLU A 1 131 ? -10.063 4.189 39.052 1.00 88.31 131 GLU A C 1
ATOM 1009 O O . GLU A 1 131 ? -10.948 3.983 39.883 1.00 88.31 131 GLU A O 1
ATOM 1014 N N . ASP A 1 132 ? -9.046 5.022 39.299 1.00 89.56 132 ASP A N 1
ATOM 1015 C CA . ASP A 1 132 ? -8.886 5.757 40.561 1.00 89.56 132 ASP A CA 1
ATOM 1016 C C . ASP A 1 132 ? -10.012 6.785 40.788 1.00 89.56 132 ASP A C 1
ATOM 1018 O O . ASP A 1 132 ? -10.571 6.875 41.886 1.00 89.56 132 ASP A O 1
ATOM 1022 N N . ALA A 1 133 ? -10.408 7.523 39.746 1.00 85.69 133 ALA A N 1
ATOM 1023 C CA . ALA A 1 133 ? -11.519 8.472 39.820 1.00 85.69 133 ALA A CA 1
ATOM 1024 C C . ALA A 1 133 ? -12.867 7.777 40.092 1.00 85.69 133 ALA A C 1
ATOM 1026 O O . ALA A 1 133 ? -13.671 8.271 40.891 1.00 85.69 133 ALA A O 1
ATOM 1027 N N . LEU A 1 134 ? -13.095 6.611 39.474 1.00 85.75 134 LEU A N 1
ATOM 1028 C CA . LEU A 1 134 ? -14.279 5.783 39.696 1.00 85.75 134 LEU A CA 1
ATOM 1029 C C . LEU A 1 134 ? -14.294 5.207 41.118 1.00 85.75 134 LEU A C 1
ATOM 1031 O O . LEU A 1 134 ? -15.329 5.260 41.784 1.00 85.75 134 LEU A O 1
ATOM 1035 N N . ALA A 1 135 ? -13.149 4.728 41.616 1.00 85.44 135 ALA A N 1
ATOM 1036 C CA . ALA A 1 135 ? -13.006 4.228 42.984 1.00 85.44 135 ALA A CA 1
ATOM 1037 C C . ALA A 1 135 ? -13.281 5.313 44.042 1.00 85.44 135 ALA A C 1
ATOM 1039 O O . ALA A 1 135 ? -13.815 5.018 45.112 1.00 85.44 135 ALA A O 1
ATOM 1040 N N . LYS A 1 136 ? -12.967 6.578 43.736 1.00 87.62 136 LYS A N 1
ATOM 1041 C CA . LYS A 1 136 ? -13.235 7.742 44.601 1.00 87.62 136 LYS A CA 1
ATOM 1042 C C . LYS A 1 136 ? -14.640 8.336 44.428 1.00 87.62 136 LYS A C 1
ATOM 1044 O O . LYS A 1 136 ? -14.966 9.307 45.109 1.00 87.62 136 LYS A O 1
ATOM 1049 N N . GLY A 1 137 ? -15.479 7.772 43.552 1.00 72.94 137 GLY A N 1
ATOM 1050 C CA . GLY A 1 137 ? -16.857 8.225 43.328 1.00 72.94 137 GLY A CA 1
ATOM 1051 C C . GLY A 1 137 ? -16.963 9.636 42.737 1.00 72.94 137 GLY A C 1
ATOM 1052 O O . GLY A 1 137 ? -17.978 10.308 42.924 1.00 72.94 137 GLY A O 1
ATOM 1053 N N . MET A 1 138 ? -15.916 10.110 42.056 1.00 70.44 138 MET A N 1
ATOM 1054 C CA . MET A 1 138 ? -15.893 11.436 41.439 1.00 70.44 138 MET A CA 1
ATOM 1055 C C . MET A 1 138 ? -16.595 11.384 40.070 1.00 70.44 138 MET A C 1
ATOM 1057 O O . MET A 1 138 ? -16.444 10.400 39.343 1.00 70.44 138 MET A O 1
ATOM 1061 N N . PRO A 1 139 ? -17.369 12.415 39.674 1.00 55.88 139 PRO A N 1
ATOM 1062 C CA . PRO A 1 139 ? -17.945 12.457 38.335 1.00 55.88 139 PRO A CA 1
ATOM 1063 C C . PRO A 1 139 ? -16.826 12.444 37.284 1.00 55.88 139 PRO A C 1
ATOM 1065 O O . PRO A 1 139 ? -15.799 13.104 37.454 1.00 55.88 139 PRO A O 1
ATOM 1068 N N . ALA A 1 140 ? -17.058 11.739 36.171 1.00 54.41 140 ALA A N 1
ATOM 1069 C CA . ALA A 1 140 ? -16.118 11.510 35.061 1.00 54.41 140 ALA A CA 1
ATOM 1070 C C . ALA A 1 140 ? -15.547 12.785 34.390 1.00 54.41 140 ALA A C 1
ATOM 1072 O O . ALA A 1 140 ? -14.746 12.697 33.466 1.00 54.41 140 ALA A O 1
ATOM 1073 N N . ALA A 1 141 ? -15.929 13.973 34.863 1.00 51.06 141 ALA A N 1
ATOM 1074 C CA . ALA A 1 141 ? -15.402 15.268 34.449 1.00 51.06 141 ALA A CA 1
ATOM 1075 C C . ALA A 1 141 ? -14.131 15.711 35.211 1.00 51.06 141 ALA A C 1
ATOM 1077 O O . ALA A 1 141 ? -13.573 16.750 34.875 1.00 51.06 141 ALA A O 1
ATOM 1078 N N . ALA A 1 142 ? -13.668 14.966 36.226 1.00 48.03 142 ALA A N 1
ATOM 1079 C CA . ALA A 1 142 ? -12.540 15.379 37.077 1.00 48.03 142 ALA A CA 1
ATOM 1080 C C . ALA A 1 142 ? -11.217 14.611 36.856 1.00 48.03 142 ALA A C 1
ATOM 1082 O O . ALA A 1 142 ? -10.246 14.881 37.555 1.00 48.03 142 ALA A O 1
ATOM 1083 N N . ALA A 1 143 ? -11.140 13.693 35.886 1.00 46.00 143 ALA A N 1
ATOM 1084 C CA . ALA A 1 143 ? -9.928 12.914 35.590 1.00 46.00 143 ALA A CA 1
ATOM 1085 C C . ALA A 1 143 ? -9.136 13.447 34.378 1.00 46.00 143 ALA A C 1
ATOM 1087 O O . ALA A 1 143 ? -8.561 12.678 33.610 1.00 46.00 143 ALA A O 1
ATOM 1088 N N . ALA A 1 144 ? -9.111 14.766 34.184 1.00 49.94 144 ALA A N 1
ATOM 1089 C CA . ALA A 1 144 ? -8.090 15.399 33.358 1.00 49.94 144 ALA A CA 1
ATOM 1090 C C . ALA A 1 144 ? -6.939 15.817 34.286 1.00 49.94 144 ALA A C 1
ATOM 1092 O O . ALA A 1 144 ? -7.148 16.709 35.114 1.00 49.94 144 ALA A O 1
ATOM 1093 N N . PRO A 1 145 ? -5.733 15.222 34.202 1.00 46.41 145 PRO A N 1
ATOM 1094 C CA . PRO A 1 145 ? -4.579 15.898 34.759 1.00 46.41 145 PRO A CA 1
ATOM 1095 C C . PRO A 1 145 ? -4.412 17.200 33.975 1.00 46.41 145 PRO A C 1
ATOM 1097 O O . PRO A 1 145 ? -4.462 17.218 32.744 1.00 46.41 145 PRO A O 1
ATOM 1100 N N . ALA A 1 146 ? -4.278 18.297 34.712 1.00 47.75 146 ALA A N 1
ATOM 1101 C CA . ALA A 1 146 ? -3.905 19.590 34.181 1.00 47.75 146 ALA A CA 1
ATOM 1102 C C . ALA A 1 146 ? -2.561 19.460 33.447 1.00 47.75 146 ALA A C 1
ATOM 1104 O O . ALA A 1 146 ? -1.497 19.528 34.055 1.00 47.75 146 ALA A O 1
ATOM 1105 N N . GLY A 1 147 ? -2.621 19.235 32.137 1.00 41.41 147 GLY A N 1
ATOM 1106 C CA . GLY A 1 147 ? -1.565 19.622 31.221 1.00 41.41 147 GLY A CA 1
ATOM 1107 C C . GLY A 1 147 ? -1.705 21.120 31.005 1.00 41.41 147 GLY A C 1
ATOM 1108 O O . GLY A 1 147 ? -2.743 21.588 30.540 1.00 41.41 147 GLY A O 1
ATOM 1109 N N . GLU A 1 148 ? -0.694 21.864 31.428 1.00 39.50 148 GLU A N 1
ATOM 1110 C CA . GLU A 1 148 ? -0.592 23.308 31.280 1.00 39.50 148 GLU A CA 1
ATOM 1111 C C . GLU A 1 148 ? -0.964 23.741 29.856 1.00 39.50 148 GLU A C 1
ATOM 1113 O O . GLU A 1 148 ? -0.323 23.371 28.874 1.00 39.50 148 GLU A O 1
ATOM 1118 N N . THR A 1 149 ? -2.011 24.551 29.742 1.00 34.19 149 THR A N 1
ATOM 1119 C CA . THR A 1 149 ? -2.266 25.359 28.555 1.00 34.19 149 THR A CA 1
ATOM 1120 C C . THR A 1 149 ? -1.377 26.600 28.614 1.00 34.19 149 THR A C 1
ATOM 1122 O O . THR A 1 149 ? -1.539 27.399 29.541 1.00 34.19 149 THR A O 1
ATOM 1125 N N . PRO A 1 150 ? -0.556 26.893 27.597 1.00 42.75 150 PRO A N 1
ATOM 1126 C CA . PRO A 1 150 ? -0.379 28.264 27.171 1.00 42.75 150 PRO A CA 1
ATOM 1127 C C . PRO A 1 150 ? -1.615 28.620 26.344 1.00 42.75 150 PRO A C 1
ATOM 1129 O O . PRO A 1 150 ? -1.776 28.196 25.200 1.00 42.75 150 PRO A O 1
ATOM 1132 N N . THR A 1 151 ? -2.528 29.366 26.957 1.00 43.12 151 THR A N 1
ATOM 1133 C CA . THR A 1 151 ? -3.545 30.121 26.229 1.00 43.12 151 THR A CA 1
ATOM 1134 C C . THR A 1 151 ? -2.833 31.078 25.281 1.00 43.12 151 THR A C 1
ATOM 1136 O O . THR A 1 151 ? -2.235 32.027 25.767 1.00 43.12 151 THR A O 1
ATOM 1139 N N . GLU A 1 152 ? -2.952 30.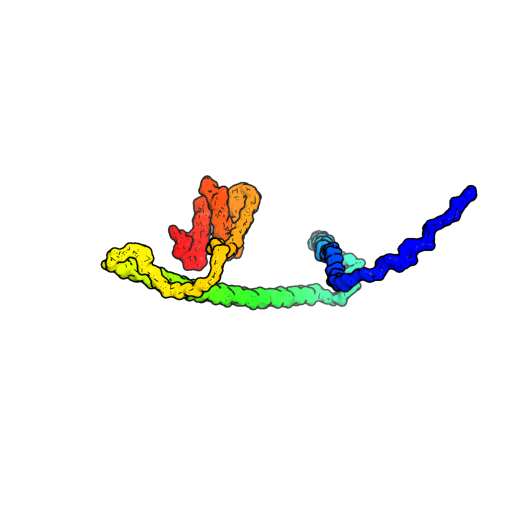885 23.964 1.00 41.97 152 GLU A N 1
ATOM 1140 C CA . GLU A 1 152 ? -3.336 31.993 23.084 1.00 41.97 152 GLU A CA 1
ATOM 1141 C C . GLU A 1 152 ? -3.897 31.523 21.729 1.00 41.97 152 GLU A C 1
ATOM 1143 O O . GLU A 1 152 ? -3.238 30.849 20.945 1.00 41.97 152 GLU A O 1
ATOM 1148 N N . ASN A 1 153 ? -5.113 32.008 21.465 1.00 35.22 153 ASN A N 1
ATOM 1149 C CA . ASN A 1 153 ? -5.773 32.217 20.175 1.00 35.22 153 ASN A CA 1
ATOM 1150 C C . ASN A 1 153 ? -6.613 31.092 19.521 1.00 35.22 153 ASN A C 1
ATOM 1152 O O . ASN A 1 153 ? -6.160 30.301 18.705 1.00 35.22 153 ASN A O 1
ATOM 1156 N N . SER A 1 154 ? -7.906 31.131 19.864 1.00 48.41 154 SER A N 1
ATOM 1157 C CA . SER A 1 154 ? -9.089 31.112 18.986 1.00 48.41 154 SER A CA 1
ATOM 1158 C C . SER A 1 154 ? -9.032 30.359 17.641 1.00 48.41 154 SER A C 1
ATOM 1160 O O . SER A 1 154 ? -8.465 30.838 16.664 1.00 48.41 154 SER A O 1
ATOM 1162 N N . GLY A 1 155 ? -9.811 29.273 17.571 1.00 46.00 155 GLY A N 1
ATOM 1163 C CA . GLY A 1 155 ? -10.678 28.972 16.427 1.00 46.00 155 GLY A CA 1
ATOM 1164 C C . GLY A 1 155 ? -10.027 28.432 15.154 1.00 46.00 155 GLY A C 1
ATOM 1165 O O . GLY A 1 155 ? -9.973 29.133 14.151 1.00 46.00 155 GLY A O 1
ATOM 1166 N N . ALA A 1 156 ? -9.690 27.143 15.145 1.00 36.72 156 ALA A N 1
ATOM 1167 C CA . ALA A 1 156 ? -9.863 26.295 13.967 1.00 36.72 156 ALA A CA 1
ATOM 1168 C C . ALA A 1 156 ? -9.969 24.835 14.415 1.00 36.72 156 ALA A C 1
ATOM 1170 O O . ALA A 1 156 ? -9.067 24.288 15.044 1.00 36.72 156 ALA A O 1
ATOM 1171 N N . GLU A 1 157 ? -11.099 2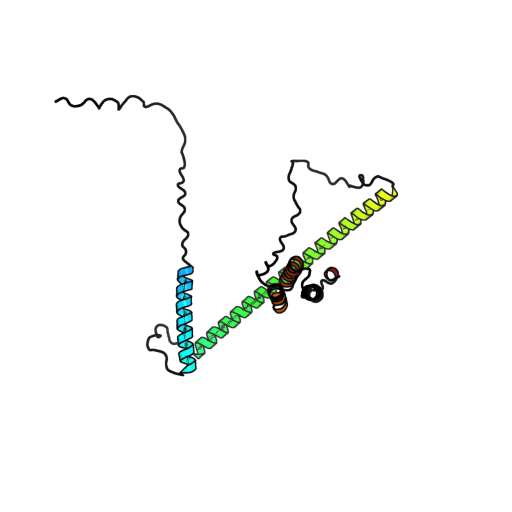4.223 14.096 1.00 49.69 157 GLU A N 1
ATOM 1172 C CA . GLU A 1 157 ? -11.316 22.785 14.111 1.00 49.69 157 GLU A CA 1
ATOM 1173 C C . GLU A 1 157 ? -10.262 22.118 13.214 1.00 49.69 157 GLU A C 1
ATOM 1175 O O . GLU A 1 157 ? -10.387 22.082 11.992 1.00 49.69 157 GLU A O 1
ATOM 1180 N N . VAL A 1 158 ? -9.172 21.630 13.807 1.00 36.09 158 VAL A N 1
ATOM 1181 C CA . VAL A 1 158 ? -8.262 20.710 13.122 1.00 36.09 158 VAL A CA 1
ATOM 1182 C C . VAL A 1 158 ? -8.881 19.328 13.219 1.00 36.09 158 VAL A C 1
ATOM 1184 O O . VAL A 1 158 ? -8.648 18.572 14.162 1.00 36.09 158 VAL A O 1
ATOM 1187 N N . ALA A 1 159 ? -9.708 19.023 12.219 1.00 46.31 159 ALA A N 1
ATOM 1188 C CA . ALA A 1 159 ? -9.988 17.659 11.821 1.00 46.31 159 ALA A CA 1
ATOM 1189 C C . ALA A 1 159 ? -8.653 16.910 11.760 1.00 46.31 159 ALA A C 1
ATOM 1191 O O . ALA A 1 159 ? -7.727 17.316 11.051 1.00 46.31 159 ALA A O 1
ATOM 1192 N N . VAL A 1 160 ? -8.540 15.845 12.548 1.00 39.94 160 VAL A N 1
ATOM 1193 C CA . VAL A 1 160 ? -7.375 14.968 12.534 1.00 39.94 160 VAL A CA 1
ATOM 1194 C C . VAL A 1 160 ? -7.412 14.239 11.194 1.00 39.94 160 VAL A C 1
ATOM 1196 O O . VAL A 1 160 ? -8.048 13.198 11.048 1.00 39.94 160 VAL A O 1
ATOM 1199 N N . ALA A 1 161 ? -6.806 14.840 10.174 1.00 45.56 161 ALA A N 1
ATOM 1200 C CA . ALA A 1 161 ? -6.605 14.187 8.900 1.00 45.56 161 ALA A CA 1
ATOM 1201 C C . ALA A 1 161 ? -5.696 12.985 9.162 1.00 45.56 161 ALA A C 1
ATOM 1203 O O . ALA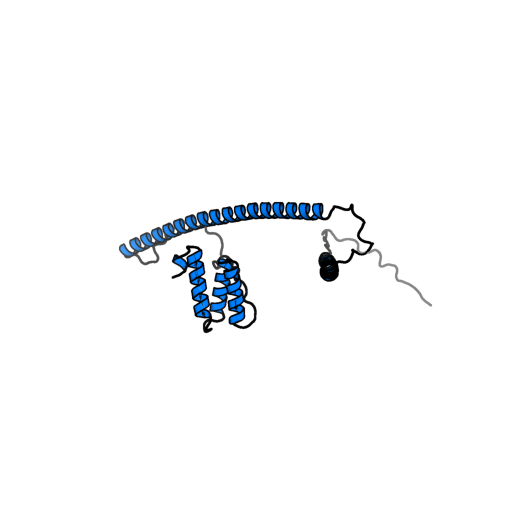 A 1 161 ? -4.521 13.136 9.508 1.00 45.56 161 ALA A O 1
ATOM 1204 N N . SER A 1 162 ? -6.265 11.786 9.018 1.00 52.56 162 SER A N 1
ATOM 1205 C CA . SER A 1 162 ? -5.472 10.588 8.762 1.00 52.56 162 SER A CA 1
ATOM 1206 C C . SER A 1 162 ? -4.454 10.931 7.668 1.00 52.56 162 SER A C 1
ATOM 1208 O O . SER A 1 162 ? -4.814 11.667 6.741 1.00 52.56 162 SER A O 1
ATOM 1210 N N . PRO A 1 163 ? -3.192 10.468 7.761 1.00 46.31 163 PRO A N 1
ATOM 1211 C CA . PRO A 1 163 ? -2.246 10.661 6.667 1.00 46.31 163 PRO A CA 1
ATOM 1212 C C . PRO A 1 163 ? -2.940 10.221 5.372 1.00 46.31 163 PRO A C 1
ATOM 1214 O O . PRO A 1 163 ? -3.635 9.202 5.415 1.00 46.31 163 PRO A O 1
ATOM 1217 N N . PRO A 1 164 ? -2.844 10.985 4.266 1.00 42.41 164 PRO A N 1
ATOM 1218 C CA . PRO A 1 164 ? -3.562 10.653 3.049 1.00 42.41 164 PRO A CA 1
ATOM 1219 C C . PRO A 1 164 ? -3.104 9.268 2.606 1.00 42.41 164 PRO A C 1
ATOM 1221 O O . PRO A 1 164 ? -1.996 9.093 2.099 1.00 42.41 164 PRO A O 1
ATOM 1224 N N . VAL A 1 165 ? -3.948 8.268 2.854 1.00 51.41 165 VAL A N 1
ATOM 1225 C CA . VAL A 1 165 ? -3.818 6.974 2.211 1.00 51.41 165 VAL A CA 1
ATOM 1226 C C . VAL A 1 165 ? -4.077 7.298 0.755 1.00 51.41 165 VAL A C 1
ATOM 1228 O O . VAL A 1 165 ? -5.175 7.716 0.396 1.00 51.41 165 VAL A O 1
ATOM 1231 N N . ILE A 1 166 ? -3.037 7.218 -0.068 1.00 53.84 166 ILE A N 1
ATOM 1232 C CA . ILE A 1 166 ? -3.202 7.280 -1.513 1.00 53.84 166 ILE A CA 1
ATOM 1233 C C . ILE A 1 166 ? -3.963 6.001 -1.859 1.00 53.84 166 ILE A C 1
ATOM 1235 O O . ILE A 1 166 ? -3.372 4.929 -1.974 1.00 53.84 166 ILE A O 1
ATOM 1239 N N . VAL A 1 167 ? -5.291 6.093 -1.884 1.00 62.22 167 VAL A N 1
ATOM 1240 C CA . VAL A 1 167 ? -6.157 5.003 -2.320 1.00 62.22 167 VAL A CA 1
ATOM 1241 C C . VAL A 1 167 ? -6.017 4.948 -3.836 1.00 62.22 167 VAL A C 1
ATOM 1243 O O . VAL A 1 167 ? -6.266 5.967 -4.486 1.00 62.22 167 VAL A O 1
ATOM 1246 N N . PRO A 1 168 ? -5.559 3.828 -4.420 1.00 70.19 168 PRO A N 1
ATOM 1247 C CA . PRO A 1 168 ? -5.572 3.675 -5.864 1.00 70.19 168 PRO A CA 1
ATOM 1248 C C . PRO A 1 168 ? -7.010 3.858 -6.345 1.00 70.19 168 PRO A C 1
ATOM 1250 O O . PRO A 1 168 ? -7.902 3.127 -5.914 1.00 70.19 168 PRO A O 1
ATOM 1253 N N . GLU A 1 169 ? -7.246 4.856 -7.193 1.00 80.56 169 GLU A N 1
ATOM 1254 C CA . GLU A 1 169 ? -8.567 5.061 -7.774 1.00 80.56 169 GLU A CA 1
ATOM 1255 C C . GLU A 1 169 ? -8.879 3.875 -8.687 1.00 80.56 169 GLU A C 1
ATOM 1257 O O . GLU A 1 169 ? -8.080 3.515 -9.559 1.00 80.56 169 GLU A O 1
ATOM 1262 N N . LEU A 1 170 ? -10.009 3.219 -8.425 1.00 87.44 170 LEU A N 1
ATOM 1263 C CA . LEU A 1 170 ? -10.435 2.076 -9.217 1.00 87.44 170 LEU A CA 1
ATOM 1264 C C . LEU A 1 170 ? -10.779 2.527 -10.639 1.00 87.44 170 LEU A C 1
ATOM 1266 O O . LEU A 1 170 ? -11.342 3.609 -10.820 1.00 87.44 170 LEU A O 1
ATOM 1270 N N . PRO A 1 171 ? -10.473 1.707 -11.657 1.00 87.06 171 PRO A N 1
ATOM 1271 C CA . PRO A 1 171 ? -10.884 2.010 -13.015 1.00 87.06 171 PRO A CA 1
ATOM 1272 C C . PRO A 1 171 ? -12.413 2.047 -13.118 1.00 87.0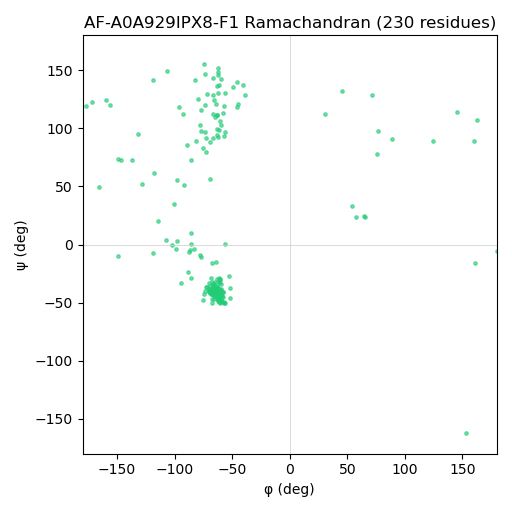6 171 PRO A C 1
ATOM 1274 O O . PRO A 1 171 ? -13.125 1.266 -12.480 1.00 87.06 171 PRO A O 1
ATOM 1277 N N . GLU A 1 172 ? -12.928 2.924 -13.977 1.00 85.56 172 GLU A N 1
ATOM 1278 C CA . GLU A 1 172 ? -14.317 2.817 -14.414 1.00 85.56 172 GLU A CA 1
ATOM 1279 C C . GLU A 1 172 ? -14.515 1.482 -15.143 1.00 85.56 172 GLU A C 1
ATOM 1281 O O . GLU A 1 172 ? -13.676 1.075 -15.950 1.00 85.56 172 GLU A O 1
ATOM 1286 N N . GLY A 1 173 ? -15.620 0.793 -14.864 1.00 88.00 173 GLY A N 1
ATOM 1287 C CA . GLY A 1 173 ? -15.892 -0.504 -15.468 1.00 88.00 173 GLY A CA 1
ATOM 1288 C C . GLY A 1 173 ? -16.775 -1.388 -14.605 1.00 88.00 173 GLY A C 1
ATOM 1289 O O . GLY A 1 173 ? -17.484 -0.930 -13.710 1.00 88.00 173 GLY A O 1
ATOM 1290 N N . THR A 1 174 ? -16.748 -2.676 -14.915 1.00 94.88 174 THR A N 1
ATOM 1291 C CA . THR A 1 174 ? -17.459 -3.708 -14.162 1.00 94.88 174 THR A CA 1
ATOM 1292 C C . THR A 1 174 ? -16.759 -4.007 -12.829 1.00 94.88 174 THR A C 1
ATOM 1294 O O . THR A 1 174 ? -15.536 -3.866 -12.739 1.00 94.88 174 THR A O 1
ATOM 1297 N N . PRO A 1 175 ? -17.485 -4.518 -11.813 1.00 94.12 175 PRO A N 1
ATOM 1298 C CA . PRO A 1 175 ? -16.878 -4.960 -10.553 1.00 94.12 175 PRO A CA 1
ATOM 1299 C C . PRO A 1 175 ? -15.711 -5.934 -10.775 1.00 94.12 175 PRO A C 1
ATOM 1301 O O . PRO A 1 175 ? -14.671 -5.854 -10.131 1.00 94.12 175 PRO A O 1
ATOM 1304 N N . ARG A 1 176 ? -15.831 -6.813 -11.774 1.00 95.00 176 ARG A N 1
ATOM 1305 C CA . ARG A 1 176 ? -14.763 -7.741 -12.150 1.00 95.00 176 ARG A CA 1
ATOM 1306 C C . ARG A 1 176 ? -13.485 -7.039 -12.610 1.00 95.00 176 ARG A C 1
ATOM 1308 O O . ARG A 1 176 ? -12.406 -7.441 -12.197 1.00 95.00 176 ARG A O 1
ATOM 1315 N N . GLU A 1 177 ? -13.591 -6.011 -13.446 1.00 94.44 177 GLU A N 1
ATOM 1316 C CA . GLU A 1 177 ? -12.425 -5.259 -13.932 1.00 94.44 177 GLU A CA 1
ATOM 1317 C C . GLU A 1 177 ? -11.753 -4.472 -12.799 1.00 94.44 177 GLU A C 1
ATOM 1319 O O . GLU A 1 177 ? -10.526 -4.419 -12.722 1.00 94.44 177 GLU A O 1
ATOM 1324 N N . GLN A 1 178 ? -12.550 -3.916 -11.884 1.00 93.62 178 GLN A N 1
ATOM 1325 C CA . GLN A 1 178 ? -12.058 -3.246 -10.679 1.00 93.62 178 GLN A CA 1
ATOM 1326 C C . GLN A 1 178 ? -11.334 -4.217 -9.739 1.00 93.62 178 GLN A C 1
ATOM 1328 O O . GLN A 1 178 ? -10.244 -3.920 -9.246 1.00 93.62 178 GLN A O 1
ATOM 1333 N N . TYR A 1 179 ? -11.905 -5.404 -9.536 1.00 96.06 179 TYR A N 1
ATOM 1334 C CA . TYR A 1 179 ? -11.289 -6.478 -8.768 1.00 96.06 179 TYR A CA 1
ATOM 1335 C C . TYR A 1 179 ? -9.977 -6.958 -9.408 1.00 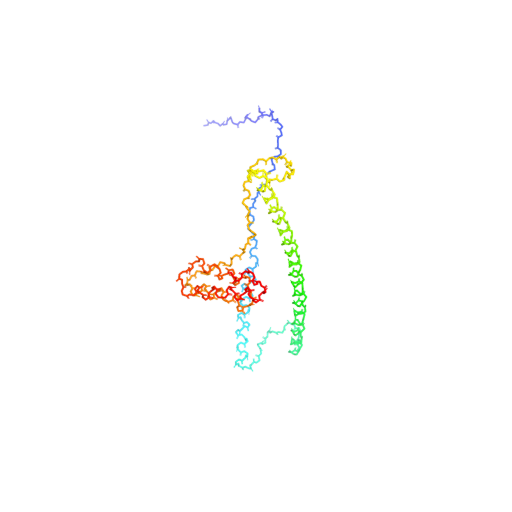96.06 179 TYR A C 1
ATOM 1337 O O . TYR A 1 179 ? -8.966 -7.073 -8.718 1.00 96.06 179 TYR A O 1
ATOM 1345 N N . ASP A 1 180 ? -9.963 -7.201 -10.722 1.00 95.75 180 ASP A N 1
ATOM 1346 C CA . ASP A 1 180 ? -8.771 -7.652 -11.450 1.00 95.75 180 ASP A CA 1
ATOM 1347 C C . ASP A 1 180 ? -7.641 -6.609 -11.365 1.00 95.75 180 ASP A C 1
ATOM 1349 O O . ASP A 1 180 ? -6.478 -6.964 -11.150 1.00 95.75 180 ASP A O 1
ATOM 1353 N N . PHE A 1 181 ? -7.980 -5.318 -11.444 1.00 95.56 181 PHE A N 1
ATOM 1354 C CA . PHE A 1 181 ? -7.041 -4.217 -11.223 1.00 95.56 181 PHE A CA 1
ATOM 1355 C C . PHE A 1 181 ? -6.427 -4.252 -9.816 1.00 95.56 181 PHE A C 1
ATOM 1357 O O . PHE A 1 181 ? -5.206 -4.169 -9.672 1.00 95.56 181 PHE A O 1
ATOM 1364 N N . ALA A 1 182 ? -7.250 -4.424 -8.779 1.00 94.00 182 ALA A N 1
ATOM 1365 C CA . ALA A 1 182 ? -6.774 -4.544 -7.403 1.00 94.00 182 ALA A CA 1
ATOM 1366 C C . ALA A 1 182 ? -5.902 -5.801 -7.202 1.00 94.00 182 ALA A C 1
ATOM 1368 O O . ALA A 1 182 ? -4.856 -5.760 -6.549 1.00 94.00 182 ALA A O 1
ATOM 1369 N N . TYR A 1 183 ? -6.287 -6.916 -7.823 1.00 94.12 183 TYR A N 1
ATOM 1370 C CA . TYR A 1 183 ? -5.568 -8.185 -7.760 1.00 94.12 183 TYR A CA 1
ATOM 1371 C C . TYR A 1 183 ? -4.206 -8.149 -8.476 1.00 94.12 183 TYR A C 1
ATOM 1373 O O . TYR A 1 183 ? -3.260 -8.840 -8.081 1.00 94.12 183 TYR A O 1
ATOM 1381 N N . ASP A 1 184 ? -4.049 -7.310 -9.500 1.00 95.94 184 ASP A N 1
ATOM 1382 C CA . ASP A 1 184 ? -2.775 -7.147 -10.202 1.00 95.94 184 ASP A CA 1
ATOM 1383 C C . ASP A 1 184 ? -1.659 -6.584 -9.306 1.00 95.94 184 ASP A C 1
ATOM 1385 O O . ASP A 1 184 ? -0.492 -6.945 -9.493 1.00 95.94 184 ASP A O 1
ATOM 1389 N N . PHE A 1 185 ? -1.990 -5.778 -8.294 1.00 93.75 185 PHE A N 1
ATOM 1390 C CA . PHE A 1 185 ? -1.031 -5.355 -7.266 1.00 93.75 185 PHE A CA 1
ATOM 1391 C C . PHE A 1 185 ? -0.541 -6.544 -6.427 1.00 93.75 185 PHE A C 1
ATOM 1393 O O . PHE A 1 185 ? 0.661 -6.700 -6.198 1.00 93.75 185 PHE A O 1
ATOM 1400 N N . LEU A 1 186 ? -1.437 -7.460 -6.047 1.00 92.62 186 LEU A N 1
ATOM 1401 C CA . LEU A 1 186 ? -1.076 -8.674 -5.301 1.00 92.62 186 LEU A CA 1
ATOM 1402 C C . LEU A 1 186 ? -0.135 -9.568 -6.112 1.00 92.62 186 LEU A C 1
ATOM 1404 O O . LEU A 1 186 ? 0.860 -10.067 -5.584 1.00 92.62 186 LEU A O 1
ATOM 1408 N N . LYS A 1 187 ? -0.380 -9.709 -7.418 1.00 92.25 187 LYS A N 1
ATOM 1409 C CA . LYS A 1 187 ? 0.516 -10.445 -8.328 1.00 92.25 187 LYS A CA 1
ATOM 1410 C C . LYS A 1 187 ? 1.915 -9.828 -8.403 1.00 92.25 187 LYS A C 1
ATOM 1412 O O . LYS A 1 187 ? 2.897 -10.558 -8.542 1.00 92.25 187 LYS A O 1
ATOM 1417 N N . LYS A 1 188 ? 2.014 -8.503 -8.281 1.00 92.44 188 LYS A N 1
ATOM 1418 C CA . LYS A 1 188 ? 3.282 -7.755 -8.227 1.00 92.44 188 LYS A CA 1
ATOM 1419 C C . LYS A 1 188 ? 3.913 -7.724 -6.832 1.00 92.44 188 LYS A C 1
ATOM 1421 O O . LYS A 1 188 ? 5.037 -7.247 -6.703 1.00 92.44 188 LYS A O 1
ATOM 1426 N N . ARG A 1 189 ? 3.247 -8.293 -5.817 1.00 90.88 189 ARG A N 1
ATOM 1427 C CA . ARG A 1 189 ? 3.624 -8.240 -4.391 1.00 90.88 189 ARG A CA 1
ATOM 1428 C C . ARG A 1 189 ? 3.579 -6.829 -3.795 1.00 90.88 189 ARG A C 1
ATOM 1430 O O . ARG A 1 189 ? 4.240 -6.550 -2.798 1.00 90.88 189 ARG A O 1
ATOM 1437 N N . GLU A 1 190 ? 2.781 -5.956 -4.394 1.00 89.88 190 GLU A N 1
ATOM 1438 C CA . GLU A 1 190 ? 2.478 -4.605 -3.921 1.00 89.88 190 GLU A CA 1
ATOM 1439 C C . GLU A 1 190 ? 1.315 -4.710 -2.926 1.00 89.88 190 GLU A C 1
ATOM 1441 O O . GLU A 1 190 ? 0.152 -4.454 -3.232 1.00 89.88 190 GLU A O 1
ATOM 1446 N N . TRP A 1 191 ? 1.615 -5.243 -1.738 1.00 87.62 191 TRP A N 1
ATOM 1447 C CA . TRP A 1 191 ? 0.589 -5.669 -0.783 1.00 87.62 191 TRP A CA 1
ATOM 1448 C C . TRP A 1 191 ? -0.230 -4.517 -0.206 1.00 87.62 191 TRP A C 1
ATOM 1450 O O . TRP A 1 191 ? -1.405 -4.709 0.090 1.00 87.62 191 TRP A O 1
ATOM 1460 N N . ILE A 1 192 ? 0.383 -3.348 -0.011 1.00 87.69 192 ILE A N 1
ATOM 1461 C CA . ILE A 1 192 ? -0.278 -2.188 0.596 1.00 87.69 192 ILE A CA 1
ATOM 1462 C C . ILE A 1 192 ? -1.235 -1.553 -0.412 1.00 87.69 192 ILE A C 1
ATOM 1464 O O . ILE A 1 192 ? -2.401 -1.327 -0.099 1.00 87.69 192 ILE A O 1
ATOM 1468 N N . GLU A 1 193 ? -0.762 -1.333 -1.635 1.00 88.69 193 GLU A N 1
ATOM 1469 C CA . GLU A 1 193 ? -1.533 -0.786 -2.745 1.00 88.69 193 GLU A CA 1
ATOM 1470 C C . GLU A 1 193 ? -2.673 -1.726 -3.126 1.00 88.69 193 GLU A C 1
ATOM 1472 O O . GLU A 1 193 ? -3.817 -1.295 -3.237 1.00 88.69 193 GLU A O 1
ATOM 1477 N N . GLY A 1 194 ? -2.389 -3.024 -3.241 1.00 93.38 194 GLY A N 1
ATOM 1478 C CA . GLY A 1 194 ? -3.405 -4.010 -3.577 1.00 93.38 194 GLY A CA 1
ATOM 1479 C C . GLY A 1 194 ? -4.453 -4.184 -2.489 1.00 93.38 194 GLY A C 1
ATOM 1480 O O . GLY A 1 194 ? -5.635 -4.267 -2.800 1.00 93.38 194 GLY A O 1
ATOM 1481 N N . ARG A 1 195 ? -4.065 -4.146 -1.210 1.00 93.12 195 ARG A N 1
ATOM 1482 C CA . ARG A 1 195 ? -5.033 -4.132 -0.107 1.00 93.12 195 ARG A CA 1
ATOM 1483 C C . ARG A 1 195 ? -5.908 -2.881 -0.143 1.00 93.12 195 ARG A C 1
ATOM 1485 O O . ARG A 1 195 ? -7.115 -2.995 0.010 1.00 93.12 195 ARG A O 1
ATOM 1492 N N . SER A 1 196 ? -5.314 -1.712 -0.374 1.00 89.94 196 SER A N 1
ATOM 1493 C CA . SER A 1 196 ? -6.044 -0.445 -0.490 1.00 89.94 196 SER A CA 1
ATOM 1494 C C . SER A 1 196 ? -7.037 -0.464 -1.662 1.00 89.94 196 SER A C 1
ATOM 1496 O O . SER A 1 196 ? -8.196 -0.095 -1.500 1.00 89.94 196 SER A O 1
ATOM 1498 N N . ALA A 1 197 ? -6.624 -0.987 -2.821 1.00 92.94 197 ALA A N 1
ATOM 1499 C CA . ALA A 1 197 ? -7.491 -1.151 -3.986 1.00 92.94 197 ALA A CA 1
ATOM 1500 C C . ALA A 1 197 ? -8.612 -2.182 -3.749 1.00 92.94 197 ALA A C 1
ATOM 1502 O O . ALA A 1 197 ? -9.747 -1.959 -4.161 1.00 92.94 197 ALA A O 1
ATOM 1503 N N . LEU A 1 198 ? -8.325 -3.288 -3.051 1.00 95.19 198 LEU A N 1
ATOM 1504 C CA . LEU A 1 198 ? -9.342 -4.271 -2.662 1.00 95.19 198 LEU A CA 1
ATOM 1505 C C . LEU A 1 198 ? -10.335 -3.686 -1.645 1.00 95.19 198 LEU A C 1
ATOM 1507 O O . LEU A 1 198 ? -11.522 -3.982 -1.729 1.00 95.19 198 LEU A O 1
ATOM 1511 N N . GLN A 1 199 ? -9.878 -2.832 -0.725 1.00 94.44 199 GLN A N 1
ATOM 1512 C CA . GLN A 1 199 ? -10.748 -2.112 0.210 1.00 94.44 199 GLN A CA 1
ATOM 1513 C C . GLN A 1 199 ? -11.701 -1.179 -0.550 1.00 94.44 199 GLN A C 1
ATOM 1515 O O . GLN A 1 199 ? -12.910 -1.248 -0.358 1.00 94.44 199 GLN A O 1
ATOM 1520 N N . ALA A 1 200 ? -11.172 -0.386 -1.488 1.00 92.38 200 ALA A N 1
ATOM 1521 C CA . ALA A 1 200 ? -11.986 0.474 -2.344 1.00 92.38 200 ALA A CA 1
ATOM 1522 C C . ALA A 1 200 ? -12.997 -0.328 -3.182 1.00 92.38 200 ALA A C 1
ATOM 1524 O O . ALA A 1 200 ? -14.109 0.137 -3.427 1.00 92.38 200 ALA A O 1
ATOM 1525 N N . PHE A 1 201 ? -12.628 -1.544 -3.603 1.00 95.75 201 PHE A N 1
ATOM 1526 C CA . PHE A 1 201 ? -13.522 -2.427 -4.350 1.00 95.75 201 PHE A CA 1
ATOM 1527 C C . PHE A 1 201 ? -14.709 -2.865 -3.490 1.00 95.75 201 PHE A C 1
ATOM 1529 O O . PHE A 1 201 ? -15.840 -2.815 -3.970 1.00 95.75 201 PHE A O 1
ATOM 1536 N N . LEU A 1 202 ? -14.463 -3.226 -2.227 1.00 94.62 202 LEU A N 1
ATOM 1537 C CA . LEU A 1 202 ? -15.512 -3.575 -1.265 1.00 94.62 202 LEU A CA 1
ATOM 1538 C C . LEU A 1 202 ? -16.432 -2.394 -0.949 1.00 94.62 202 LEU A C 1
ATOM 1540 O O . LEU A 1 202 ? -17.641 -2.580 -0.840 1.00 94.62 202 LEU A O 1
ATOM 1544 N N . ASP A 1 203 ? -15.875 -1.187 -0.847 1.00 93.25 203 ASP A N 1
ATOM 1545 C CA . ASP A 1 203 ? -16.656 0.021 -0.571 1.00 93.25 203 ASP A CA 1
ATOM 1546 C C . ASP A 1 203 ? -17.598 0.374 -1.738 1.00 93.25 203 ASP A C 1
ATOM 1548 O O . ASP A 1 203 ? -18.721 0.829 -1.519 1.00 93.25 203 ASP A O 1
ATOM 1552 N N . GLN A 1 204 ? -17.158 0.158 -2.985 1.00 91.69 204 GLN A N 1
ATOM 1553 C CA . GLN A 1 204 ? -17.948 0.453 -4.190 1.00 91.69 204 GLN A CA 1
ATOM 1554 C C . GLN A 1 204 ? -18.890 -0.685 -4.602 1.00 91.69 204 GLN A C 1
ATOM 1556 O O . GLN A 1 204 ? -19.936 -0.423 -5.196 1.00 91.69 204 GLN A O 1
ATOM 1561 N N . ASN A 1 205 ? -18.537 -1.935 -4.294 1.00 93.00 205 ASN A N 1
ATOM 1562 C CA . ASN A 1 205 ? -19.250 -3.130 -4.750 1.00 93.00 205 ASN A CA 1
ATOM 1563 C C . ASN A 1 205 ? -19.607 -4.079 -3.587 1.00 93.00 205 ASN A C 1
ATOM 1565 O O . ASN A 1 205 ? -19.314 -5.271 -3.668 1.00 93.00 205 ASN A O 1
ATOM 1569 N N . PRO A 1 206 ? -20.252 -3.611 -2.503 1.00 91.88 206 PRO A N 1
ATOM 1570 C CA . PRO A 1 206 ? -20.432 -4.407 -1.284 1.00 91.88 206 PRO A CA 1
ATOM 1571 C C . PRO A 1 206 ? -21.218 -5.711 -1.497 1.00 91.88 206 PRO A C 1
ATOM 1573 O O . PRO A 1 206 ? -20.942 -6.701 -0.825 1.00 91.88 206 PRO A O 1
ATOM 1576 N N . ASP A 1 207 ? -22.143 -5.735 -2.460 1.00 92.56 207 ASP A N 1
ATOM 1577 C CA . ASP A 1 207 ? -23.018 -6.882 -2.742 1.00 92.56 207 ASP A CA 1
ATOM 1578 C C . ASP A 1 207 ? -22.526 -7.773 -3.906 1.00 92.56 207 ASP A C 1
ATOM 1580 O O . ASP A 1 207 ? -23.222 -8.709 -4.308 1.00 92.56 207 ASP A O 1
ATOM 1584 N N . ASP A 1 208 ? -21.361 -7.483 -4.500 1.00 95.81 208 ASP A N 1
ATOM 1585 C CA . ASP A 1 208 ? -20.836 -8.269 -5.623 1.00 95.81 208 ASP A CA 1
ATOM 1586 C C . ASP A 1 208 ? -20.300 -9.639 -5.171 1.00 95.81 208 ASP A C 1
ATOM 1588 O O . ASP A 1 208 ? -19.729 -9.799 -4.093 1.00 95.81 208 ASP A O 1
ATOM 1592 N N . GLY A 1 209 ? -20.431 -10.656 -6.030 1.00 93.56 209 GLY A N 1
ATOM 1593 C CA . GLY A 1 209 ? -19.959 -12.012 -5.729 1.00 93.56 209 GLY A CA 1
ATOM 1594 C C . GLY A 1 209 ? -18.438 -12.134 -5.547 1.00 93.56 209 GLY A C 1
ATOM 1595 O O . GLY A 1 209 ? -17.965 -13.150 -5.040 1.00 93.56 209 GLY A O 1
ATOM 1596 N N . LEU A 1 210 ? -17.656 -11.130 -5.958 1.00 94.31 210 LEU A N 1
ATOM 1597 C CA . LEU A 1 210 ? -16.211 -11.069 -5.733 1.00 94.31 210 LEU A CA 1
ATOM 1598 C C . LEU A 1 210 ? -15.831 -10.435 -4.387 1.00 94.31 210 LEU A C 1
ATOM 1600 O O . LEU A 1 210 ? -14.657 -10.487 -4.022 1.00 94.31 210 LEU A O 1
ATOM 1604 N N . SER A 1 211 ? -16.779 -9.889 -3.626 1.00 91.69 211 SER A N 1
ATOM 1605 C CA . SER A 1 211 ? -16.505 -9.210 -2.352 1.00 91.69 211 SER A CA 1
ATOM 1606 C C . SER A 1 211 ? -15.980 -10.153 -1.269 1.00 91.69 211 SER A C 1
ATOM 1608 O O . SER A 1 211 ? -15.007 -9.837 -0.579 1.00 91.69 211 SER A O 1
ATOM 1610 N N . ASP A 1 212 ? -16.501 -11.376 -1.192 1.00 90.88 212 ASP A N 1
ATOM 1611 C CA . ASP A 1 212 ? -15.947 -12.404 -0.299 1.00 90.88 212 ASP A CA 1
ATOM 1612 C C . ASP A 1 212 ? -14.496 -12.747 -0.668 1.00 90.88 212 ASP A C 1
ATOM 1614 O O . ASP A 1 212 ? -13.621 -12.891 0.189 1.00 90.88 212 ASP A O 1
ATOM 1618 N N . ASN A 1 213 ? -14.218 -12.826 -1.971 1.00 93.69 213 ASN A N 1
ATOM 1619 C CA . ASN A 1 213 ? -12.886 -13.110 -2.486 1.00 93.69 213 ASN A CA 1
ATOM 1620 C C . ASN A 1 213 ? -11.925 -11.944 -2.194 1.00 93.69 213 ASN A C 1
ATOM 1622 O O . ASN A 1 213 ? -10.801 -12.163 -1.750 1.00 93.69 213 ASN A O 1
ATOM 1626 N N . ALA A 1 214 ? -12.359 -10.696 -2.380 1.00 95.69 214 ALA A N 1
ATOM 1627 C CA . ALA A 1 214 ? -11.571 -9.515 -2.033 1.00 95.69 214 ALA A CA 1
ATOM 1628 C C . ALA A 1 214 ? -11.235 -9.472 -0.535 1.00 95.69 214 ALA A C 1
ATOM 1630 O O . ALA A 1 214 ? -10.078 -9.249 -0.177 1.00 95.69 214 ALA A O 1
ATOM 1631 N N . SER A 1 215 ? -12.204 -9.788 0.326 1.00 93.38 215 SER A N 1
ATOM 1632 C CA . SER A 1 215 ? -12.003 -9.884 1.778 1.00 93.38 215 SER A CA 1
ATOM 1633 C C . SER A 1 215 ? -10.979 -10.962 2.147 1.00 93.38 215 SER A C 1
ATOM 1635 O O . SER A 1 215 ? -10.087 -10.720 2.964 1.00 93.38 215 SER A O 1
ATOM 1637 N N . TYR A 1 216 ? -11.043 -12.128 1.493 1.00 93.81 216 TYR A N 1
ATOM 1638 C CA . TYR A 1 216 ? -10.043 -13.187 1.652 1.00 93.81 216 TYR A CA 1
ATOM 1639 C C . TYR A 1 216 ? -8.629 -12.691 1.317 1.00 93.81 216 TYR A C 1
ATOM 1641 O O . TYR A 1 216 ? -7.705 -12.852 2.116 1.00 93.81 216 TYR A O 1
ATOM 1649 N N . TRP A 1 217 ? -8.455 -12.034 0.170 1.00 95.12 217 TRP A N 1
ATOM 1650 C CA . TRP A 1 217 ? -7.150 -11.522 -0.246 1.00 95.12 217 TRP A CA 1
ATOM 1651 C C . TRP A 1 217 ? -6.623 -10.405 0.653 1.00 95.12 217 TRP A C 1
ATOM 1653 O O . TRP A 1 217 ? -5.421 -10.359 0.917 1.00 95.12 217 TRP A O 1
ATOM 1663 N N . ILE A 1 218 ? -7.497 -9.538 1.171 1.00 93.19 218 ILE A N 1
ATOM 1664 C CA . ILE A 1 218 ? -7.131 -8.546 2.190 1.00 93.19 218 ILE A CA 1
ATOM 1665 C C . ILE A 1 218 ? -6.541 -9.259 3.415 1.00 93.19 218 ILE A C 1
ATOM 1667 O O . ILE A 1 218 ? -5.417 -8.939 3.813 1.00 93.19 218 ILE A O 1
ATOM 1671 N N . GLY A 1 219 ? -7.222 -10.278 3.948 1.00 89.94 219 GLY A N 1
ATOM 1672 C CA . GLY A 1 219 ? -6.721 -11.098 5.057 1.00 89.94 219 GLY A CA 1
ATOM 1673 C C . GLY A 1 219 ? -5.376 -11.769 4.751 1.00 89.94 219 GLY A C 1
ATOM 1674 O O . GLY A 1 219 ? -4.437 -11.683 5.546 1.00 89.94 219 GLY A O 1
ATOM 1675 N N . GLU A 1 220 ? -5.237 -12.355 3.561 1.00 87.75 220 GLU A N 1
ATOM 1676 C CA . GLU A 1 220 ? -3.997 -12.992 3.100 1.00 87.75 220 GLU A CA 1
ATOM 1677 C C . GLU A 1 220 ? -2.831 -11.990 3.053 1.00 87.75 220 GLU A C 1
ATOM 1679 O O . GLU A 1 220 ? -1.727 -12.276 3.523 1.00 87.75 220 GLU A O 1
ATOM 1684 N N . THR A 1 221 ? -3.063 -10.764 2.571 1.00 88.38 221 THR A N 1
ATOM 1685 C CA . THR A 1 221 ? -2.011 -9.735 2.564 1.00 88.38 221 THR A CA 1
ATOM 1686 C C . THR A 1 221 ? -1.575 -9.331 3.975 1.00 88.38 221 THR A C 1
ATOM 1688 O O . THR A 1 221 ? -0.416 -8.958 4.174 1.00 88.38 221 THR A O 1
ATOM 1691 N N . TYR A 1 222 ? -2.472 -9.355 4.966 1.00 84.44 222 TYR A N 1
ATOM 1692 C CA . TYR A 1 222 ? -2.108 -9.120 6.366 1.00 84.44 222 TYR A CA 1
ATOM 1693 C C . TYR A 1 222 ? -1.286 -10.280 6.929 1.00 84.44 222 TYR A C 1
ATOM 1695 O O . TYR A 1 222 ? -0.277 -10.045 7.600 1.00 84.44 222 TYR A O 1
ATOM 1703 N N . TYR A 1 223 ? -1.660 -11.517 6.601 1.00 79.00 223 TYR A N 1
ATOM 1704 C CA . TYR A 1 223 ? -0.925 -12.716 6.994 1.00 79.00 223 TYR A CA 1
ATOM 1705 C C . TYR A 1 223 ? 0.510 -12.720 6.443 1.00 79.00 223 TYR A C 1
ATOM 1707 O O . TYR A 1 223 ? 1.468 -12.857 7.208 1.00 79.00 223 TYR A O 1
ATOM 1715 N N . ILE A 1 224 ? 0.679 -12.474 5.139 1.00 79.38 224 ILE A N 1
ATOM 1716 C CA . ILE A 1 224 ? 1.988 -12.459 4.463 1.00 79.38 224 ILE A CA 1
ATOM 1717 C C . ILE A 1 224 ? 2.926 -11.402 5.066 1.00 79.38 224 ILE A C 1
ATOM 1719 O O . ILE A 1 224 ? 4.117 -11.658 5.253 1.00 79.38 224 ILE A O 1
ATOM 1723 N N . ASN A 1 225 ? 2.396 -10.232 5.428 1.00 77.00 225 ASN A N 1
ATOM 1724 C CA . ASN A 1 225 ? 3.177 -9.143 6.022 1.00 77.00 225 ASN A CA 1
ATOM 1725 C C . ASN A 1 225 ? 3.344 -9.256 7.547 1.00 77.00 225 ASN A C 1
ATOM 1727 O O . ASN A 1 225 ? 3.818 -8.313 8.179 1.00 77.00 225 ASN A O 1
ATOM 1731 N N . LYS A 1 226 ? 2.970 -10.396 8.150 1.00 80.75 226 LYS A N 1
ATOM 1732 C CA . LYS A 1 226 ? 3.002 -10.649 9.603 1.00 80.75 226 LYS A CA 1
ATOM 1733 C C . LYS A 1 226 ? 2.188 -9.643 10.432 1.00 80.75 226 LYS A C 1
ATOM 1735 O O . LYS A 1 226 ? 2.424 -9.469 11.626 1.00 80.75 226 LYS A O 1
ATOM 1740 N N . GLN A 1 227 ? 1.198 -9.007 9.813 1.00 70.06 227 GLN A N 1
ATOM 1741 C CA . GLN A 1 227 ? 0.283 -8.040 10.421 1.00 70.06 227 GLN A CA 1
ATOM 1742 C C . GLN A 1 227 ? -0.979 -8.748 10.940 1.00 70.06 227 GLN A C 1
ATOM 1744 O O . GLN A 1 227 ? -2.103 -8.361 10.640 1.00 70.06 227 GLN A O 1
ATOM 1749 N N . TYR A 1 228 ? -0.805 -9.808 11.732 1.00 60.41 228 TYR A N 1
ATOM 1750 C CA . TYR A 1 228 ? -1.901 -10.711 12.110 1.00 60.41 228 TYR A CA 1
ATOM 1751 C C . TYR A 1 228 ? -3.030 -10.031 12.903 1.00 60.41 228 TYR A C 1
ATOM 1753 O O . TYR A 1 228 ? -4.179 -10.437 12.791 1.00 60.41 228 TYR A O 1
ATOM 1761 N N . LYS A 1 229 ? -2.722 -8.973 13.670 1.00 59.41 229 LYS A N 1
ATOM 1762 C CA . LYS A 1 229 ? -3.720 -8.206 14.442 1.00 59.41 229 LYS A CA 1
ATOM 1763 C C . LYS A 1 229 ? -4.701 -7.410 13.570 1.00 59.41 229 LYS A C 1
ATOM 1765 O O . LYS A 1 229 ? -5.699 -6.944 14.094 1.00 59.41 229 LYS A O 1
ATOM 1770 N N . GLN A 1 230 ? -4.399 -7.212 12.288 1.00 58.81 230 GLN A N 1
ATOM 1771 C CA . GLN A 1 230 ? -5.222 -6.434 11.356 1.00 58.81 230 GLN A CA 1
ATOM 1772 C C . GLN A 1 230 ? -6.054 -7.336 10.419 1.00 58.81 230 GLN A C 1
ATOM 1774 O O . GLN A 1 230 ? -6.786 -6.825 9.582 1.00 58.81 230 GLN A O 1
ATOM 1779 N N . ALA A 1 231 ? -5.929 -8.664 10.550 1.00 49.38 231 ALA A N 1
ATOM 1780 C CA . ALA A 1 231 ? -6.592 -9.669 9.713 1.00 49.38 231 ALA A CA 1
ATOM 1781 C C . ALA A 1 231 ? -7.871 -10.275 10.332 1.00 49.38 231 ALA A C 1
ATOM 1783 O O . ALA A 1 231 ? -8.488 -11.129 9.698 1.00 49.38 231 ALA A O 1
ATOM 1784 N N . ALA A 1 232 ? -8.206 -9.908 11.573 1.00 50.50 232 ALA A N 1
ATOM 1785 C CA . ALA A 1 232 ? -9.297 -10.465 12.378 1.00 50.50 232 ALA A CA 1
ATOM 1786 C C . ALA A 1 232 ? -10.323 -9.380 12.708 1.00 50.50 232 ALA A C 1
ATOM 1788 O O . ALA A 1 232 ? -11.520 -9.731 12.781 1.00 50.50 232 ALA A O 1
#

pLDDT: mean 73.11, std 19.79, range [34.19, 96.06]

Sequence (232 aa):
MAQSRNVTWRRLLKMAGAAMLGVTILMTAQPAPAQDSGNLVRQMERMRKDLADLQRYVYKGGQPPAGATTGAALTPSDDVTARMQLQITRMQEQLRSMNGRVEEVQHGISVLEQRLDRMSEDVEGRLLAIEDALAKGMPAAAAAPAGETPTENSGAEVAVASPPVIVPELPEGTPREQYDFAYDFLKKREWIEGRSALQAFLDQNPDDGLSDNASYWIGETYYINKQYKQAA

Nearest PDB structures (foldseek):
  8bwc-assembly1_D  TM=8.614E-01  e=1.388E-02  Escherichia coli
  8adg-assembly1_D  TM=8.314E-01  e=2.253E-02  Escherichia coli K-12
  7rj5-assembly1_D  TM=8.423E-01  e=2.253E-02  Escherichia coli
  6lyr-assembly1_D  TM=7.872E-01  e=3.049E-02  Escherichia coli K-12
  9hmf-assembly1_K  TM=7.540E-01  e=1.758E+00  Campylobacter jejuni

Radius of gyration: 35.9 Å; Cα contacts (8 Å, |Δi|>4): 94; chains: 1; bounding box: 57×96×92 Å

Secondary structure (DSSP, 8-state):
---------TTS-----------------PPP--TTHHHHHHHHHHHHHHHHHHHHHHHH-----TT--SS----HHHHHHHHHHHHHHHHHHHHHHHHHHHHHHHHHHHHHHHHHHHHHHHHHHHHHHHHHHHHTT--TTS------------------------PPPPPSS-HHHHHHHHHHHHHTT-HHHHHHHHHHHHHH-TTSTTHHHHHHHHHHHHHHTT-GGG--

Solvent-accessible surface area (backbone atoms only — not comparable to full-atom values): 14577 Å² total; per-residue (Å²): 142,90,78,88,88,89,83,72,84,86,74,85,81,85,89,83,81,84,88,78,92,75,84,77,79,79,79,72,84,71,81,77,81,76,68,60,63,63,51,52,52,54,48,51,55,46,52,55,50,52,51,53,49,48,52,50,36,76,74,61,76,58,83,81,73,94,79,85,75,87,68,83,88,68,52,77,69,52,55,54,51,52,51,51,50,52,48,51,51,51,52,53,51,47,50,56,51,50,49,52,52,52,53,50,52,54,51,51,50,56,52,49,52,57,48,51,53,54,50,51,52,51,52,52,53,50,49,53,44,48,52,53,35,55,75,68,71,50,67,91,84,69,69,65,79,87,70,85,75,83,87,79,82,85,89,75,90,74,72,83,72,68,76,83,72,83,58,58,79,71,63,90,75,53,74,65,58,31,48,51,56,17,48,50,27,48,78,71,66,38,47,68,59,15,38,40,21,33,50,52,42,37,74,76,36,68,86,44,90,60,32,65,56,38,53,51,53,43,32,49,46,22,52,76,68,70,39,57,88,78,50,117

Mean predicted aligned error: 22.83 Å